Protein AF-A0A7J6U1Z2-F1 (afdb_monomer_lite)

Sequence (276 aa):
MIVAFTLIILAIFCKLRASNDSFARTEALSHSHETEASLKTFVVFTSLLVMCFWIASSIAGSSSSMSGAVMGFAGAGSLVLFIWAFMSFGKARLLEVAHKSPLVASLLGMASSDWARAFFICMVNVGLLIAVLLDFLRQCVRSLWWTNRPLKERGMVSHGMRAFLERIRGWHWGSVLKKICLLCLLYYCLWVGVAKVTYVFLSWLNERLETMSLAAVVGIIYIIGIIMFLLPPVPGELEDLLDHTALRLSAVCKNACKITNTKLFFDGPSIQKRLT

Foldseek 3Di:
DLVVVVVVVVVVVVVVVVVLVVVCVVPVPDPVVNLVVLVVVLVVLVVVLVVLLVVLVVCCVPDVVVSVSSVVNSLVSVVVSVVVCVVPCPVVNLVVVCVVDVVSVVVVVVCPDLLVVLVCCVSCVVVLVVVQVVQLVVVVVVVVPDPDDDPVPPDSGDPVVVVVVVVVVPDPVVSNVVSNVVVVVVCCCVVVVVVVVVVVVVVVVVVVVVPDDPVVVVVVVVVVVVVVVPPPVDPDPVVVVVVVVVVVVVVVVVVVVVVVVVVVPPPDDPDDDDDD

pLDDT: mean 80.37, std 12.82, range [43.19, 97.31]

Structure (mmCIF, N/CA/C/O backbone):
data_AF-A0A7J6U1Z2-F1
#
_entry.id   AF-A0A7J6U1Z2-F1
#
loop_
_atom_site.group_PDB
_atom_site.id
_atom_site.type_symbol
_atom_site.label_atom_id
_atom_site.label_alt_id
_atom_site.label_comp_id
_atom_site.label_asym_id
_atom_site.label_entity_id
_atom_site.label_seq_id
_atom_site.pdbx_PDB_ins_code
_atom_site.Cartn_x
_atom_site.Cartn_y
_atom_site.Cartn_z
_atom_site.occupancy
_atom_site.B_iso_or_equiv
_atom_site.auth_seq_id
_atom_site.auth_comp_id
_atom_site.auth_asym_id
_atom_site.auth_atom_id
_atom_site.pdbx_PDB_model_num
ATOM 1 N N . MET A 1 1 ? 1.520 22.222 7.769 1.00 54.34 1 MET A N 1
ATOM 2 C CA . MET A 1 1 ? 2.385 21.160 8.336 1.00 54.34 1 MET A CA 1
ATOM 3 C C . MET A 1 1 ? 2.542 19.960 7.411 1.00 54.34 1 MET A C 1
ATOM 5 O O . MET A 1 1 ? 3.677 19.543 7.224 1.00 54.34 1 MET A O 1
ATOM 9 N N . ILE A 1 2 ? 1.465 19.446 6.790 1.00 49.25 2 ILE A N 1
ATOM 10 C CA . ILE A 1 2 ? 1.553 18.235 5.952 1.00 49.25 2 ILE A CA 1
ATOM 11 C C . ILE A 1 2 ? 2.556 18.366 4.801 1.00 49.25 2 ILE A C 1
ATOM 13 O O . ILE A 1 2 ? 3.475 17.565 4.669 1.00 49.25 2 ILE A O 1
ATOM 17 N N . VAL A 1 3 ? 2.466 19.464 4.057 1.00 53.69 3 VAL A N 1
ATOM 18 C CA . VAL A 1 3 ? 3.362 19.734 2.927 1.00 53.69 3 VAL A CA 1
ATOM 19 C C . VAL A 1 3 ? 4.836 19.816 3.359 1.00 53.69 3 VAL A C 1
ATOM 21 O O . VAL A 1 3 ? 5.686 19.169 2.758 1.00 53.69 3 VAL A O 1
ATOM 24 N N . ALA A 1 4 ? 5.150 20.533 4.442 1.00 62.62 4 ALA A N 1
ATOM 25 C CA . ALA A 1 4 ? 6.532 20.727 4.897 1.00 62.62 4 ALA A CA 1
ATOM 26 C C . ALA A 1 4 ? 7.220 19.410 5.296 1.00 62.62 4 ALA A C 1
ATOM 28 O O . ALA A 1 4 ? 8.357 19.162 4.905 1.00 62.62 4 ALA A O 1
ATOM 29 N N . PHE A 1 5 ? 6.521 18.530 6.014 1.00 59.44 5 PHE A N 1
ATOM 30 C CA . PHE A 1 5 ? 7.083 17.242 6.416 1.00 59.44 5 PHE A CA 1
ATOM 31 C C . PHE A 1 5 ? 7.197 16.268 5.235 1.00 59.44 5 PHE A C 1
ATOM 33 O O . PHE A 1 5 ? 8.219 15.599 5.098 1.00 59.44 5 PHE A O 1
ATOM 40 N N . THR A 1 6 ? 6.221 16.250 4.314 1.00 55.72 6 THR A N 1
ATOM 41 C CA . THR A 1 6 ? 6.358 15.471 3.070 1.00 55.72 6 THR A CA 1
ATOM 42 C C . THR A 1 6 ? 7.544 15.939 2.232 1.00 55.72 6 THR A C 1
ATOM 44 O O . THR A 1 6 ? 8.247 15.105 1.671 1.00 55.72 6 THR A O 1
ATOM 47 N N . LEU A 1 7 ? 7.821 17.249 2.204 1.00 65.75 7 LEU A N 1
ATOM 48 C CA . LEU A 1 7 ? 8.991 17.812 1.533 1.00 65.75 7 LEU A CA 1
ATOM 49 C C . LEU A 1 7 ? 10.298 17.429 2.236 1.00 65.75 7 LEU A C 1
ATOM 51 O O . LEU A 1 7 ? 11.278 17.170 1.549 1.00 65.75 7 LEU A O 1
ATOM 55 N N . ILE A 1 8 ? 10.319 17.329 3.570 1.00 73.25 8 ILE A N 1
ATOM 56 C CA . ILE A 1 8 ? 11.485 16.840 4.325 1.00 73.25 8 ILE A CA 1
ATOM 57 C C . ILE A 1 8 ? 11.742 15.360 4.030 1.00 73.25 8 ILE A C 1
ATOM 59 O O . ILE A 1 8 ? 12.879 15.000 3.738 1.00 73.25 8 ILE A O 1
ATOM 63 N N . ILE A 1 9 ? 10.707 14.512 4.035 1.00 66.94 9 ILE A N 1
ATOM 64 C CA . ILE A 1 9 ? 10.846 13.096 3.658 1.00 66.94 9 ILE A CA 1
ATOM 65 C C . ILE A 1 9 ? 11.351 12.989 2.220 1.00 66.94 9 ILE A C 1
ATOM 67 O O . ILE A 1 9 ? 12.312 12.269 1.974 1.00 66.94 9 ILE A O 1
ATOM 71 N N . LEU A 1 10 ? 10.765 13.741 1.285 1.00 67.12 10 LEU A N 1
ATOM 72 C CA . LEU A 1 10 ? 11.230 13.805 -0.101 1.00 67.12 10 LEU A CA 1
ATOM 73 C C . LEU A 1 10 ? 12.674 14.304 -0.204 1.00 67.12 10 LEU A C 1
ATOM 75 O O . LEU A 1 10 ? 13.433 13.759 -0.993 1.00 67.12 10 LEU A O 1
ATOM 79 N N . ALA A 1 11 ? 13.087 15.291 0.589 1.00 75.75 11 ALA A N 1
ATOM 80 C CA . ALA A 1 11 ? 14.451 15.812 0.584 1.00 75.75 11 ALA A CA 1
ATOM 81 C C . ALA A 1 11 ? 15.458 14.793 1.133 1.00 75.75 11 ALA A C 1
ATOM 83 O O . ALA A 1 11 ? 16.496 14.569 0.512 1.00 75.75 11 ALA A O 1
ATOM 84 N N . ILE A 1 12 ? 15.140 14.136 2.254 1.00 77.25 12 ILE A N 1
ATOM 85 C CA . ILE A 1 12 ? 15.938 13.036 2.818 1.00 77.25 12 ILE A CA 1
ATOM 86 C C . ILE A 1 12 ? 16.033 11.909 1.794 1.00 77.25 12 ILE A C 1
ATOM 88 O O . ILE A 1 12 ? 17.119 11.407 1.525 1.00 77.25 12 ILE A O 1
ATOM 92 N N . PHE A 1 13 ? 14.914 11.567 1.167 1.00 73.62 13 PHE A N 1
ATOM 93 C CA . PHE A 1 13 ? 14.839 10.543 0.143 1.00 73.62 13 PHE A CA 1
ATOM 94 C C . PHE A 1 13 ? 15.684 10.887 -1.092 1.00 73.62 13 PHE A C 1
ATOM 96 O O . PHE A 1 13 ? 16.490 10.073 -1.537 1.00 73.62 13 PHE A O 1
ATOM 103 N N . CYS A 1 14 ? 15.574 12.110 -1.613 1.00 75.94 14 CYS A N 1
ATOM 104 C CA . CYS A 1 14 ? 16.389 12.606 -2.721 1.00 75.94 14 CYS A CA 1
ATOM 105 C C . CYS A 1 14 ? 17.879 12.622 -2.367 1.00 75.94 14 CYS A C 1
ATOM 107 O O . CYS A 1 14 ? 18.705 12.266 -3.205 1.00 75.94 14 CYS A O 1
ATOM 109 N N . LYS A 1 15 ? 18.232 12.981 -1.128 1.00 80.81 15 LYS A N 1
ATOM 110 C CA . LYS A 1 15 ? 19.617 12.983 -0.646 1.00 80.81 15 LYS A CA 1
ATOM 111 C C . LYS A 1 15 ? 20.173 11.565 -0.505 1.00 80.81 15 LYS A C 1
ATOM 113 O O . LYS A 1 15 ? 21.285 11.309 -0.955 1.00 80.81 15 LYS A O 1
ATOM 118 N N . LEU A 1 16 ? 19.396 10.638 0.056 1.00 72.06 16 LEU A N 1
ATOM 119 C CA . LEU A 1 16 ? 19.759 9.222 0.156 1.00 72.06 16 LEU A CA 1
ATOM 120 C C . LEU A 1 16 ? 19.910 8.594 -1.226 1.00 72.06 16 LEU A C 1
ATOM 122 O O . LEU A 1 16 ? 20.868 7.867 -1.461 1.00 72.06 16 LEU A O 1
ATOM 126 N N . ARG A 1 17 ? 19.027 8.937 -2.166 1.00 72.75 17 ARG A N 1
ATOM 127 C CA . ARG A 1 17 ? 19.149 8.510 -3.558 1.00 72.75 17 ARG A CA 1
ATOM 128 C C . ARG A 1 17 ? 20.407 9.064 -4.216 1.00 72.75 17 ARG A C 1
ATOM 130 O O . ARG A 1 17 ? 21.131 8.296 -4.829 1.00 72.75 17 ARG A O 1
ATOM 137 N N . ALA A 1 18 ? 20.684 10.359 -4.074 1.00 79.38 18 ALA A N 1
ATOM 138 C CA . ALA A 1 18 ? 21.895 10.962 -4.627 1.00 79.38 18 ALA A CA 1
ATOM 139 C C . ALA A 1 18 ? 23.163 10.306 -4.053 1.00 79.38 18 ALA A C 1
ATOM 141 O O . ALA A 1 18 ? 24.114 10.046 -4.788 1.00 79.38 18 ALA A O 1
ATOM 142 N N . SER A 1 19 ? 23.143 9.972 -2.759 1.00 77.56 19 SER A N 1
ATOM 143 C CA . SER A 1 19 ? 24.213 9.214 -2.110 1.00 77.56 19 SER A CA 1
ATOM 144 C C . SER A 1 19 ? 24.328 7.794 -2.673 1.00 77.56 19 SER A C 1
ATOM 146 O O . SER A 1 19 ? 25.433 7.343 -2.964 1.00 77.56 19 SER A O 1
ATOM 148 N N . ASN A 1 20 ? 23.209 7.098 -2.885 1.00 71.38 20 ASN A N 1
ATOM 149 C CA . ASN A 1 20 ? 23.211 5.734 -3.412 1.00 71.38 20 ASN A CA 1
ATOM 150 C C . ASN A 1 20 ? 23.662 5.682 -4.882 1.00 71.38 20 ASN A C 1
ATOM 152 O O . ASN A 1 20 ? 24.448 4.816 -5.247 1.00 71.38 20 ASN A O 1
ATOM 156 N N . ASP A 1 21 ? 23.252 6.653 -5.705 1.00 72.12 21 ASP A N 1
ATOM 157 C CA . ASP A 1 21 ? 23.695 6.788 -7.100 1.00 72.12 21 ASP A CA 1
ATOM 158 C C . ASP A 1 21 ? 25.209 7.071 -7.184 1.00 72.12 21 ASP A C 1
ATOM 160 O O . ASP A 1 21 ? 25.874 6.627 -8.122 1.00 72.12 21 ASP A O 1
ATOM 164 N N . SER A 1 22 ? 25.777 7.794 -6.208 1.00 74.94 22 SER A N 1
ATOM 165 C CA . SER A 1 22 ? 27.227 8.028 -6.137 1.00 74.94 22 SER A CA 1
ATOM 166 C C . SER A 1 22 ? 28.012 6.769 -5.750 1.00 74.94 22 SER A C 1
ATOM 168 O O . SER A 1 22 ? 29.085 6.522 -6.299 1.00 74.94 22 SER A O 1
ATOM 170 N N . PHE A 1 23 ? 27.440 5.927 -4.884 1.00 67.94 23 PHE A N 1
ATOM 171 C CA . PHE A 1 23 ? 28.021 4.639 -4.512 1.00 67.94 23 PHE A CA 1
ATOM 172 C C . PHE A 1 23 ? 27.939 3.632 -5.672 1.00 67.94 23 PHE A C 1
ATOM 174 O O . PHE A 1 23 ? 28.940 3.009 -6.020 1.00 67.94 23 PHE A O 1
ATOM 181 N N . ALA A 1 24 ? 26.796 3.576 -6.366 1.00 60.97 24 ALA A N 1
ATOM 182 C CA . ALA A 1 24 ? 26.569 2.697 -7.516 1.00 60.97 24 ALA A CA 1
ATOM 183 C C . ALA A 1 24 ? 27.560 2.928 -8.675 1.00 60.97 24 ALA A C 1
ATOM 185 O O . ALA A 1 24 ? 27.959 1.978 -9.343 1.00 60.97 24 ALA A O 1
ATOM 186 N N . ARG A 1 25 ? 28.031 4.167 -8.898 1.00 63.59 25 ARG A N 1
ATOM 187 C CA . ARG A 1 25 ? 29.069 4.440 -9.917 1.00 63.59 25 ARG A CA 1
ATOM 188 C C . ARG A 1 25 ? 30.438 3.855 -9.579 1.00 63.59 25 ARG A C 1
ATOM 190 O O . ARG A 1 25 ? 31.235 3.658 -10.491 1.00 63.59 25 ARG A O 1
ATOM 197 N N . THR A 1 26 ? 30.717 3.606 -8.303 1.00 66.00 26 THR A N 1
ATOM 198 C CA . THR A 1 26 ? 32.020 3.094 -7.853 1.00 66.00 26 THR A CA 1
ATOM 199 C C . THR A 1 26 ? 32.083 1.562 -7.941 1.00 66.00 26 THR A C 1
ATOM 201 O O . THR A 1 26 ? 33.159 1.003 -8.121 1.00 66.00 26 THR A O 1
ATOM 204 N N . GLU A 1 27 ? 30.934 0.876 -7.922 1.00 58.09 27 GLU A N 1
ATOM 205 C CA . GLU A 1 27 ? 30.820 -0.592 -7.940 1.00 58.09 27 GLU A CA 1
ATOM 206 C C . GLU A 1 27 ? 30.216 -1.150 -9.245 1.00 58.09 27 GLU A C 1
ATOM 208 O O . GLU A 1 27 ? 29.404 -2.075 -9.237 1.00 58.09 27 GLU A O 1
ATOM 213 N N . ALA A 1 28 ? 30.640 -0.646 -10.407 1.00 58.22 28 ALA A N 1
ATOM 214 C CA . ALA A 1 28 ? 30.156 -1.110 -11.717 1.00 58.22 28 ALA A CA 1
ATOM 215 C C . ALA A 1 28 ? 30.474 -2.592 -12.058 1.00 58.22 28 ALA A C 1
ATOM 217 O O . ALA A 1 28 ? 30.246 -3.022 -13.187 1.00 58.22 28 ALA A O 1
ATOM 218 N N . LEU A 1 29 ? 30.996 -3.387 -11.115 1.00 60.34 29 LEU A N 1
ATOM 219 C CA . LEU A 1 29 ? 31.481 -4.750 -11.343 1.00 60.34 29 LEU A CA 1
ATOM 220 C C . LEU A 1 29 ? 30.629 -5.863 -10.708 1.00 60.34 29 LEU A C 1
ATOM 222 O O . LEU A 1 29 ? 30.955 -7.033 -10.888 1.00 60.34 29 LEU A O 1
ATOM 226 N N . SER A 1 30 ? 29.512 -5.560 -10.033 1.00 64.62 30 SER A N 1
ATOM 227 C CA . SER A 1 30 ? 28.605 -6.619 -9.560 1.00 64.62 30 SER A CA 1
ATOM 228 C C . SER A 1 30 ? 27.131 -6.205 -9.518 1.00 64.62 30 SER A C 1
ATOM 230 O O . SER A 1 30 ? 26.633 -5.630 -8.551 1.00 64.62 30 SER A O 1
ATOM 232 N N . HIS A 1 31 ? 26.390 -6.563 -10.572 1.00 68.44 31 HIS A N 1
ATOM 233 C CA . HIS A 1 31 ? 24.950 -6.305 -10.705 1.00 68.44 31 HIS A CA 1
ATOM 234 C C . HIS A 1 31 ? 24.080 -6.888 -9.573 1.00 68.44 31 HIS A C 1
ATOM 236 O O . HIS A 1 31 ? 22.957 -6.421 -9.373 1.00 68.44 31 HIS A O 1
ATOM 242 N N . SER A 1 32 ? 24.564 -7.881 -8.818 1.00 71.75 32 SER A N 1
ATOM 243 C CA . SER A 1 32 ? 23.822 -8.437 -7.681 1.00 71.75 32 SER A CA 1
ATOM 244 C C . SER A 1 32 ? 23.767 -7.476 -6.489 1.00 71.75 32 SER A C 1
ATOM 246 O O . SER A 1 32 ? 22.714 -7.371 -5.856 1.00 71.75 32 SER A O 1
ATOM 248 N N . HIS A 1 33 ? 24.838 -6.719 -6.225 1.00 73.94 33 HIS A N 1
ATOM 249 C CA . HIS A 1 33 ? 24.924 -5.843 -5.050 1.00 73.94 33 HIS A CA 1
ATOM 250 C C . HIS A 1 33 ? 23.983 -4.628 -5.128 1.00 73.94 33 HIS A C 1
ATOM 252 O O . HIS A 1 33 ? 23.371 -4.271 -4.120 1.00 73.94 33 HIS A O 1
ATOM 258 N N . GLU A 1 34 ? 23.753 -4.051 -6.317 1.00 76.00 34 GLU A N 1
ATOM 259 C CA . GLU A 1 34 ? 22.804 -2.931 -6.487 1.00 76.00 34 GLU A CA 1
ATOM 260 C C . GLU A 1 34 ? 21.369 -3.302 -6.083 1.00 76.00 34 GLU A C 1
ATOM 262 O O . GLU A 1 34 ? 20.644 -2.515 -5.460 1.00 76.00 34 GLU A O 1
ATOM 267 N N . THR A 1 35 ? 20.936 -4.506 -6.472 1.00 76.81 35 THR A N 1
ATOM 268 C CA . THR A 1 35 ? 19.572 -4.973 -6.195 1.00 76.81 35 THR A CA 1
ATOM 269 C C . THR A 1 35 ? 19.376 -5.264 -4.714 1.00 76.81 35 THR A C 1
ATOM 271 O O . THR A 1 35 ? 18.329 -4.926 -4.161 1.00 76.81 35 THR A O 1
ATOM 274 N N . GLU A 1 36 ? 20.401 -5.807 -4.056 1.00 78.75 36 GLU A N 1
ATOM 275 C CA . GLU A 1 36 ? 20.391 -6.069 -2.622 1.00 78.75 36 GLU A CA 1
ATOM 276 C C . GLU A 1 36 ? 20.355 -4.766 -1.815 1.00 78.75 36 GLU A C 1
ATOM 278 O O . GLU A 1 36 ? 19.552 -4.643 -0.891 1.00 78.75 36 GLU A O 1
ATOM 283 N N . ALA A 1 37 ? 21.157 -3.764 -2.193 1.00 80.31 37 ALA A N 1
ATOM 284 C CA . ALA A 1 37 ? 21.146 -2.453 -1.549 1.00 80.31 37 ALA A CA 1
ATOM 285 C C . ALA A 1 37 ? 19.770 -1.778 -1.670 1.00 80.31 37 ALA A C 1
ATOM 287 O O . ALA A 1 37 ? 19.194 -1.356 -0.668 1.00 80.31 37 ALA A O 1
ATOM 288 N N . SER A 1 38 ? 19.191 -1.766 -2.875 1.00 81.06 38 SER A N 1
ATOM 289 C CA . SER A 1 38 ? 17.865 -1.180 -3.120 1.00 81.06 38 SER A CA 1
ATOM 290 C C . SER A 1 38 ? 16.757 -1.901 -2.341 1.00 81.06 38 SER A C 1
ATOM 292 O O . SER A 1 38 ? 15.855 -1.258 -1.799 1.00 81.06 38 SER A O 1
ATOM 294 N N . LEU A 1 39 ? 16.843 -3.232 -2.229 1.00 80.38 39 LEU A N 1
ATOM 295 C CA . LEU A 1 39 ? 15.920 -4.040 -1.433 1.00 80.38 39 LEU A CA 1
ATOM 296 C C . LEU A 1 39 ? 16.055 -3.749 0.066 1.00 80.38 39 LEU A C 1
ATOM 298 O O . LEU A 1 39 ? 15.041 -3.549 0.732 1.00 80.38 39 LEU A O 1
ATOM 302 N N . LYS A 1 40 ? 17.281 -3.664 0.597 1.00 83.31 40 LYS A N 1
ATOM 303 C CA . LYS A 1 40 ? 17.530 -3.297 2.001 1.00 83.31 40 LYS A CA 1
ATOM 304 C C . LYS A 1 40 ? 16.949 -1.925 2.318 1.00 83.31 40 LYS A C 1
ATOM 306 O O . LYS A 1 40 ? 16.232 -1.781 3.305 1.00 83.31 40 LYS A O 1
ATOM 311 N N . THR A 1 41 ? 17.184 -0.939 1.453 1.00 82.88 41 THR A N 1
ATOM 312 C CA . THR A 1 41 ? 16.600 0.398 1.596 1.00 82.88 41 THR A CA 1
ATOM 313 C C . THR A 1 41 ? 15.071 0.341 1.607 1.00 82.88 41 THR A C 1
ATOM 315 O O . THR A 1 41 ? 14.450 0.924 2.492 1.00 82.88 41 THR A O 1
ATOM 318 N N . PHE A 1 42 ? 14.450 -0.410 0.692 1.00 85.12 42 PHE A N 1
ATOM 319 C CA . PHE A 1 42 ? 12.995 -0.586 0.661 1.00 85.12 42 PHE A CA 1
ATOM 320 C C . PHE A 1 42 ? 12.440 -1.213 1.952 1.00 85.12 42 PHE A C 1
ATOM 322 O O . PHE A 1 42 ? 11.439 -0.730 2.485 1.00 85.12 42 PHE A O 1
ATOM 329 N N . VAL A 1 43 ? 13.093 -2.253 2.479 1.00 85.00 43 VAL A N 1
ATOM 330 C CA . VAL A 1 43 ? 12.684 -2.924 3.724 1.00 85.00 43 VAL A CA 1
ATOM 331 C C . VAL A 1 43 ? 12.777 -1.973 4.918 1.00 85.00 43 VAL A C 1
ATOM 333 O O . VAL A 1 43 ? 11.818 -1.881 5.680 1.00 85.00 43 VAL A O 1
ATOM 336 N N . VAL A 1 44 ? 13.870 -1.213 5.041 1.00 85.31 44 VAL A N 1
ATOM 337 C CA . VAL A 1 44 ? 14.065 -0.227 6.122 1.00 85.31 44 VAL A CA 1
ATOM 338 C C . VAL A 1 44 ? 13.011 0.882 6.073 1.00 85.31 44 VAL A C 1
ATOM 340 O O . VAL A 1 44 ? 12.466 1.283 7.098 1.00 85.31 44 VAL A O 1
ATOM 343 N N . PHE A 1 45 ? 12.675 1.379 4.884 1.00 86.25 45 PHE A N 1
ATOM 344 C CA . PHE A 1 45 ? 11.617 2.379 4.751 1.00 86.25 45 PHE A CA 1
ATOM 345 C C . PHE A 1 45 ? 10.228 1.810 5.048 1.00 86.25 45 PHE A C 1
ATOM 347 O O . PHE A 1 45 ? 9.400 2.486 5.658 1.00 86.25 45 PHE A O 1
ATOM 354 N N . THR A 1 46 ? 9.970 0.567 4.644 1.00 84.44 46 THR A N 1
ATOM 355 C CA . THR A 1 46 ? 8.700 -0.109 4.923 1.00 84.44 46 THR A CA 1
ATOM 356 C C . THR A 1 46 ? 8.526 -0.349 6.421 1.00 84.44 46 THR A C 1
ATOM 358 O O . THR A 1 46 ? 7.452 -0.071 6.948 1.00 84.44 46 THR A O 1
ATOM 361 N N . SER A 1 47 ? 9.569 -0.786 7.136 1.00 83.50 47 SER A N 1
ATOM 362 C CA . SER A 1 47 ? 9.503 -0.958 8.593 1.00 83.50 47 SER A CA 1
ATOM 363 C C . SER A 1 47 ? 9.276 0.370 9.317 1.00 83.50 47 SER A C 1
ATOM 365 O O . SER A 1 47 ? 8.459 0.432 10.233 1.00 83.50 47 SER A O 1
ATOM 367 N N . LEU A 1 48 ? 9.913 1.454 8.862 1.00 85.19 48 LEU A N 1
ATOM 368 C CA . LEU A 1 48 ? 9.689 2.794 9.405 1.00 85.19 48 LEU A CA 1
ATOM 369 C C . LEU A 1 48 ? 8.238 3.257 9.208 1.00 85.19 48 LEU A C 1
ATOM 371 O O . LEU A 1 48 ? 7.645 3.821 10.123 1.00 85.19 48 LEU A O 1
ATOM 375 N N . LEU A 1 49 ? 7.629 2.976 8.054 1.00 86.94 49 LEU A N 1
ATOM 376 C CA . LEU A 1 49 ? 6.215 3.281 7.823 1.00 86.94 49 LEU A CA 1
ATOM 377 C C . LEU A 1 49 ? 5.276 2.460 8.705 1.00 86.94 49 LEU A C 1
ATOM 379 O O . LEU A 1 49 ? 4.298 3.008 9.210 1.00 86.94 49 LEU A O 1
ATOM 383 N N . VAL A 1 50 ? 5.566 1.171 8.900 1.00 84.88 50 VAL A N 1
ATOM 384 C CA . VAL A 1 50 ? 4.802 0.314 9.818 1.00 84.88 50 VAL A CA 1
ATOM 385 C C . VAL A 1 50 ? 4.882 0.872 11.239 1.00 84.88 50 VAL A C 1
ATOM 387 O O . VAL A 1 50 ? 3.858 0.982 11.907 1.00 84.88 50 VAL A O 1
ATOM 390 N N . MET A 1 51 ? 6.060 1.332 11.665 1.00 82.69 51 MET A N 1
ATOM 391 C CA . MET A 1 51 ? 6.236 2.008 12.950 1.00 82.69 51 MET A CA 1
ATOM 392 C C . MET A 1 51 ? 5.463 3.338 13.026 1.00 82.69 51 MET A C 1
ATOM 394 O O . MET A 1 51 ? 4.829 3.624 14.037 1.00 82.69 51 MET A O 1
ATOM 398 N N . CYS A 1 52 ? 5.432 4.147 11.961 1.00 86.50 52 CYS A N 1
ATOM 399 C CA . CYS A 1 52 ? 4.594 5.353 11.926 1.00 86.50 52 CYS A CA 1
ATOM 400 C C . CYS A 1 52 ? 3.098 5.026 12.030 1.00 86.50 52 CYS A C 1
ATOM 402 O O . CYS A 1 52 ? 2.356 5.752 12.690 1.00 86.50 52 CYS A O 1
ATOM 404 N N . P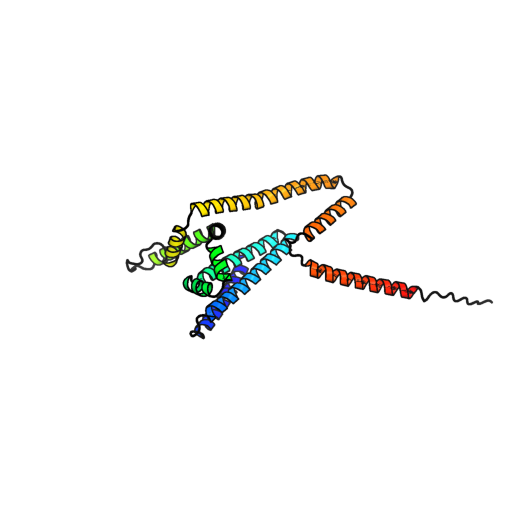HE A 1 53 ? 2.654 3.942 11.390 1.00 86.88 53 PHE A N 1
ATOM 405 C CA . PHE A 1 53 ? 1.270 3.483 11.458 1.00 86.88 53 PHE A CA 1
ATOM 406 C C . PHE A 1 53 ? 0.909 2.984 12.862 1.00 86.88 53 PHE A C 1
ATOM 408 O O . PHE A 1 53 ? -0.163 3.311 13.368 1.00 86.88 53 PHE A O 1
ATOM 415 N N . TRP A 1 54 ? 1.837 2.281 13.521 1.00 87.19 54 TRP A N 1
ATOM 416 C CA . TRP A 1 54 ? 1.732 1.897 14.930 1.00 87.19 54 TRP A CA 1
ATOM 417 C C . TRP A 1 54 ? 1.489 3.115 15.824 1.00 87.19 54 TRP A C 1
ATOM 419 O O . TRP A 1 54 ? 0.474 3.198 16.512 1.00 87.19 54 TRP A O 1
ATOM 429 N N . ILE A 1 55 ? 2.366 4.117 15.726 1.00 87.44 55 ILE A N 1
ATOM 430 C CA . ILE A 1 55 ? 2.266 5.359 16.504 1.00 87.44 55 ILE A CA 1
ATOM 431 C C . ILE A 1 55 ? 0.937 6.080 16.224 1.00 87.44 55 ILE A C 1
ATOM 433 O O . ILE A 1 55 ? 0.293 6.572 17.150 1.00 87.44 55 ILE A O 1
ATOM 437 N N . ALA A 1 56 ? 0.489 6.123 14.963 1.00 87.50 56 ALA A N 1
ATOM 438 C CA . ALA A 1 56 ? -0.793 6.725 14.596 1.00 87.50 56 ALA A CA 1
ATOM 439 C C . ALA A 1 56 ? -1.981 6.027 15.277 1.00 87.50 56 ALA A C 1
ATOM 441 O O . ALA A 1 56 ? -2.903 6.705 15.743 1.00 87.50 56 ALA A O 1
ATOM 442 N N . SER A 1 57 ? -1.942 4.693 15.348 1.00 83.88 57 SER A N 1
ATOM 443 C CA . SER A 1 57 ? -2.956 3.875 16.014 1.00 83.88 57 SER A CA 1
ATOM 444 C C . SER A 1 57 ? -2.989 4.145 17.518 1.00 83.88 57 SER A C 1
ATOM 446 O O . SER A 1 57 ? -4.064 4.366 18.071 1.00 83.88 57 SER A O 1
ATOM 448 N N . SER A 1 58 ? -1.832 4.229 18.179 1.00 85.94 58 SER A N 1
ATOM 449 C CA . SER A 1 58 ? -1.763 4.515 19.619 1.00 85.94 58 SER A CA 1
ATOM 450 C C . SER A 1 58 ? -2.275 5.920 19.967 1.00 85.94 58 SER A C 1
ATOM 452 O O . SER A 1 58 ? -2.929 6.109 20.991 1.00 85.94 58 SER A O 1
ATOM 454 N N . ILE A 1 59 ? -2.055 6.913 19.095 1.00 88.25 59 ILE A N 1
ATOM 455 C CA . ILE A 1 59 ? -2.566 8.286 19.284 1.00 88.25 59 ILE A CA 1
ATOM 456 C C . ILE A 1 59 ? -4.085 8.368 19.061 1.00 88.25 59 ILE A C 1
ATOM 458 O O . ILE A 1 59 ? -4.745 9.224 19.653 1.00 88.25 59 ILE A O 1
ATOM 462 N N . ALA A 1 60 ? -4.665 7.477 18.248 1.00 86.31 60 ALA A N 1
ATOM 463 C CA . ALA A 1 60 ? -6.101 7.484 17.951 1.00 86.31 60 ALA A CA 1
ATOM 464 C C . ALA A 1 60 ? -6.968 7.362 19.213 1.00 86.31 60 ALA A C 1
ATOM 466 O O . ALA A 1 60 ? -8.067 7.912 19.246 1.00 86.31 60 ALA A O 1
ATOM 467 N N . GLY A 1 61 ? -6.453 6.694 20.253 1.00 77.06 61 GLY A N 1
ATOM 468 C CA . GLY A 1 61 ? -7.128 6.553 21.542 1.00 77.06 61 GLY A CA 1
ATOM 469 C C . GLY A 1 61 ? -7.203 7.841 22.371 1.00 77.06 61 GLY A C 1
ATOM 470 O O . GLY A 1 61 ? -8.103 7.958 23.196 1.00 77.06 61 GLY A O 1
ATOM 471 N N . SER A 1 62 ? -6.305 8.815 22.159 1.00 84.31 62 SER A N 1
ATOM 472 C CA . SER A 1 62 ? -6.282 10.075 22.926 1.00 84.31 62 SER A CA 1
ATOM 473 C C . SER A 1 62 ? -6.804 11.281 22.142 1.00 84.31 62 SER A C 1
ATOM 475 O O . SER A 1 62 ? -7.453 12.155 22.713 1.00 84.31 62 SER A O 1
ATOM 477 N N . SER A 1 63 ? -6.539 11.347 20.833 1.00 86.94 63 SER A N 1
ATOM 478 C CA . SER A 1 63 ? -6.986 12.440 19.967 1.00 86.94 63 SER A CA 1
ATOM 479 C C . SER A 1 63 ? -7.159 11.969 18.526 1.00 86.94 63 SER A C 1
ATOM 481 O O . SER A 1 63 ? -6.195 11.706 17.799 1.00 86.94 63 SER A O 1
ATOM 483 N N . SER A 1 64 ? -8.413 11.937 18.076 1.00 84.94 64 SER A N 1
ATOM 484 C CA . SER A 1 64 ? -8.779 11.541 16.711 1.00 84.94 64 SER A CA 1
ATOM 485 C C . SER A 1 64 ? -8.219 12.491 15.643 1.00 84.94 64 SER A C 1
ATOM 487 O O . SER A 1 64 ? -7.830 12.047 14.563 1.00 84.94 64 SER A O 1
ATOM 489 N N . SER A 1 65 ? -8.107 13.788 15.954 1.00 86.19 65 SER A N 1
ATOM 490 C CA . SER A 1 65 ? -7.581 14.806 15.033 1.00 86.19 65 SER A CA 1
ATOM 491 C C . SER A 1 65 ? -6.090 14.604 14.731 1.00 86.19 65 SER A C 1
ATOM 493 O O . SER A 1 65 ? -5.668 14.644 13.573 1.00 86.19 65 SER A O 1
ATOM 495 N N . MET A 1 66 ? -5.283 14.318 15.759 1.00 86.88 66 MET A N 1
ATOM 496 C CA . MET A 1 66 ? -3.843 14.099 15.588 1.00 86.88 66 MET A CA 1
ATOM 497 C C . MET A 1 66 ? -3.546 12.775 14.882 1.00 86.88 66 MET A C 1
ATOM 499 O O . MET A 1 66 ? -2.697 12.739 13.991 1.00 86.88 66 MET A O 1
ATOM 503 N N . SER A 1 67 ? -4.272 11.708 15.228 1.00 87.69 67 SER A N 1
ATOM 504 C CA . SER A 1 67 ? -4.122 10.405 14.571 1.00 87.69 67 SER A CA 1
ATOM 505 C C . SER A 1 67 ? -4.395 10.488 13.067 1.00 87.69 67 SER A C 1
ATOM 507 O O . SER A 1 67 ? -3.601 9.985 12.269 1.00 87.69 67 SER A O 1
ATOM 509 N N . GLY A 1 68 ? -5.434 11.228 12.660 1.00 85.94 68 GLY A N 1
ATOM 510 C CA . GLY A 1 68 ? -5.752 11.440 11.247 1.00 85.94 68 GLY A CA 1
ATOM 511 C C . GLY A 1 68 ? -4.606 12.083 10.458 1.00 85.94 68 GLY A C 1
ATOM 512 O O . GLY A 1 68 ? -4.307 11.655 9.342 1.00 85.94 68 GLY A O 1
ATOM 513 N N . ALA A 1 69 ? -3.908 13.059 11.047 1.00 87.25 69 ALA A N 1
ATOM 514 C CA . ALA A 1 69 ? -2.749 13.679 10.411 1.00 87.25 69 ALA A CA 1
ATOM 515 C C . ALA A 1 69 ? -1.595 12.679 10.229 1.00 87.25 69 ALA A C 1
ATOM 517 O O . ALA A 1 69 ? -1.081 12.547 9.117 1.00 87.25 69 ALA A O 1
ATOM 518 N N . VAL A 1 70 ? -1.214 11.943 11.284 1.00 86.44 70 VAL A N 1
ATOM 519 C CA . VAL A 1 70 ? -0.125 10.941 11.239 1.00 86.44 70 VAL A CA 1
ATOM 520 C C . VAL A 1 70 ? -0.442 9.821 10.247 1.00 86.44 70 VAL A C 1
ATOM 522 O O . VAL A 1 70 ? 0.415 9.437 9.450 1.00 86.44 70 VAL A O 1
ATOM 525 N N . MET A 1 71 ? -1.686 9.348 10.221 1.00 87.31 71 MET A N 1
ATOM 526 C CA . MET A 1 71 ? -2.131 8.320 9.285 1.00 87.31 71 MET A CA 1
ATOM 527 C C . MET A 1 71 ? -2.100 8.817 7.833 1.00 87.31 71 MET A C 1
ATOM 529 O O . MET A 1 71 ? -1.641 8.096 6.946 1.00 87.31 71 MET A O 1
ATOM 533 N N . GLY A 1 72 ? -2.487 10.075 7.587 1.00 85.12 72 GLY A N 1
ATOM 534 C CA . GLY A 1 72 ? -2.346 10.716 6.278 1.00 85.12 72 GLY A CA 1
ATOM 535 C C . GLY A 1 72 ? -0.888 10.807 5.811 1.00 85.12 72 GLY A C 1
ATOM 536 O O . GLY A 1 72 ? -0.591 10.533 4.647 1.00 85.12 72 GLY A O 1
ATOM 537 N N . PHE A 1 73 ? 0.038 11.118 6.723 1.00 82.81 73 PHE A N 1
ATOM 538 C CA . PHE A 1 73 ? 1.474 11.140 6.435 1.00 82.81 73 PHE A CA 1
ATOM 539 C C . PHE A 1 73 ? 2.038 9.767 6.089 1.00 82.81 73 PHE A C 1
ATOM 541 O O . PHE A 1 73 ? 2.726 9.628 5.076 1.00 82.81 73 PHE A O 1
ATOM 548 N N . ALA A 1 74 ? 1.745 8.761 6.913 1.00 86.75 74 ALA A N 1
ATOM 549 C CA . ALA A 1 74 ? 2.185 7.391 6.679 1.00 86.75 74 ALA A CA 1
ATOM 550 C C . ALA A 1 74 ? 1.632 6.861 5.346 1.00 86.75 74 ALA A C 1
ATOM 552 O O . ALA A 1 74 ? 2.372 6.271 4.560 1.00 86.75 74 ALA A O 1
ATOM 553 N N . GLY A 1 75 ? 0.363 7.155 5.041 1.00 85.06 75 GLY A N 1
ATOM 554 C CA . GLY A 1 75 ? -0.264 6.804 3.767 1.00 85.06 75 GLY A CA 1
ATOM 555 C C . GLY A 1 75 ? 0.427 7.454 2.565 1.00 85.06 75 GLY A C 1
ATOM 556 O O . GLY A 1 75 ? 0.793 6.763 1.613 1.00 85.06 75 GLY A O 1
ATOM 557 N N . ALA A 1 76 ? 0.673 8.766 2.614 1.00 83.00 76 ALA A N 1
ATOM 558 C CA . ALA A 1 76 ? 1.370 9.477 1.542 1.00 83.00 76 ALA A CA 1
ATOM 559 C C . ALA A 1 76 ? 2.812 8.973 1.347 1.00 83.00 76 ALA A C 1
ATOM 561 O O . ALA A 1 76 ? 3.236 8.734 0.215 1.00 83.00 76 ALA A O 1
ATOM 562 N N . GLY A 1 77 ? 3.554 8.762 2.440 1.00 83.69 77 GLY A N 1
ATOM 563 C CA . GLY A 1 77 ? 4.909 8.207 2.404 1.00 83.69 77 GLY A CA 1
ATOM 564 C C . GLY A 1 77 ? 4.947 6.797 1.812 1.00 83.69 77 GLY A C 1
ATOM 565 O O . GLY A 1 77 ? 5.802 6.507 0.975 1.00 83.69 77 GLY A O 1
ATOM 566 N N . SER A 1 78 ? 3.977 5.951 2.170 1.00 85.56 78 SER A N 1
ATOM 567 C CA . SER A 1 78 ? 3.812 4.610 1.601 1.00 85.56 78 SER A CA 1
ATOM 568 C C . SER A 1 78 ? 3.607 4.651 0.091 1.00 85.56 78 SER A C 1
ATOM 570 O O . SER A 1 78 ? 4.318 3.960 -0.635 1.00 85.56 78 SER A O 1
ATOM 572 N N . LEU A 1 79 ? 2.725 5.522 -0.409 1.00 81.31 79 LEU A N 1
ATOM 573 C CA . LEU A 1 79 ? 2.498 5.674 -1.850 1.00 81.31 79 LEU A CA 1
ATOM 574 C C . LEU A 1 79 ? 3.771 6.082 -2.602 1.00 81.31 79 LEU A C 1
ATOM 576 O O . LEU A 1 79 ? 4.085 5.490 -3.635 1.00 81.31 79 LEU A O 1
ATOM 580 N N . VAL A 1 80 ? 4.527 7.053 -2.081 1.00 81.81 80 VAL A N 1
ATOM 581 C CA . VAL A 1 80 ? 5.789 7.498 -2.697 1.00 81.81 80 VAL A CA 1
ATOM 582 C C . VAL A 1 80 ? 6.813 6.362 -2.734 1.00 81.81 80 VAL A C 1
ATOM 584 O O . VAL A 1 80 ? 7.435 6.134 -3.774 1.00 81.81 80 VAL A O 1
ATOM 587 N N . LEU A 1 81 ? 6.956 5.614 -1.637 1.00 83.75 81 LEU A N 1
ATOM 588 C CA . LEU A 1 81 ? 7.873 4.477 -1.552 1.00 83.75 81 LEU A CA 1
ATOM 589 C C . LEU A 1 81 ? 7.477 3.335 -2.487 1.00 83.75 81 LEU A C 1
ATOM 591 O O . LEU A 1 81 ? 8.348 2.770 -3.146 1.00 83.75 81 LEU A O 1
ATOM 595 N N . PHE A 1 82 ? 6.182 3.039 -2.617 1.00 82.12 82 PHE A N 1
ATOM 596 C CA . PHE A 1 82 ? 5.690 2.060 -3.584 1.00 82.12 82 PHE A CA 1
ATOM 597 C C . PHE A 1 82 ? 5.981 2.486 -5.022 1.00 82.12 82 PHE A C 1
ATOM 599 O O . PHE A 1 82 ? 6.530 1.693 -5.783 1.00 82.12 82 PHE A O 1
ATOM 606 N N . ILE A 1 83 ? 5.658 3.728 -5.401 1.00 79.12 83 ILE A N 1
ATOM 607 C CA . ILE A 1 83 ? 5.941 4.247 -6.750 1.00 79.12 83 ILE A CA 1
ATOM 608 C C . ILE A 1 83 ? 7.437 4.147 -7.045 1.00 79.12 83 ILE A C 1
ATOM 610 O O . ILE A 1 83 ? 7.828 3.658 -8.106 1.00 79.12 83 ILE A O 1
ATOM 614 N N . TRP A 1 84 ? 8.277 4.557 -6.095 1.00 82.19 84 TRP A N 1
ATOM 615 C CA . TRP A 1 84 ? 9.721 4.453 -6.241 1.00 82.19 84 TRP A CA 1
ATOM 616 C C . TRP A 1 84 ? 10.191 3.004 -6.401 1.00 82.19 84 TRP A C 1
ATOM 618 O O . TRP A 1 84 ? 10.938 2.719 -7.336 1.00 82.19 84 TRP A O 1
ATOM 628 N N . ALA A 1 85 ? 9.725 2.088 -5.550 1.00 83.19 85 ALA A N 1
ATOM 629 C C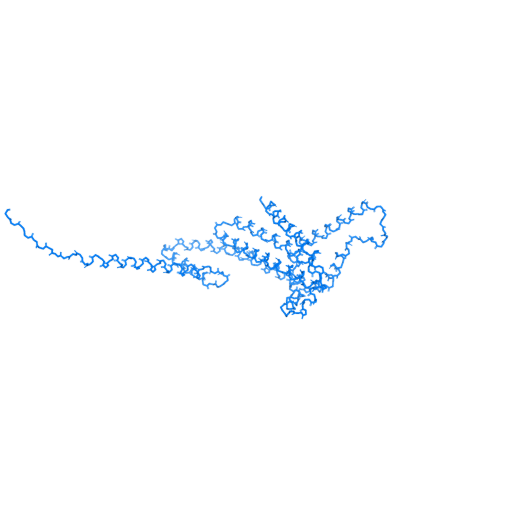A . ALA A 1 85 ? 10.068 0.672 -5.631 1.00 83.19 85 ALA A CA 1
ATOM 630 C C . ALA A 1 85 ? 9.681 0.095 -7.001 1.00 83.19 85 ALA A C 1
ATOM 632 O O . ALA A 1 85 ? 10.499 -0.536 -7.671 1.00 83.19 85 ALA A O 1
ATOM 633 N N . PHE A 1 86 ? 8.471 0.394 -7.481 1.00 77.81 86 PHE A N 1
ATOM 634 C CA . PHE A 1 86 ? 8.012 -0.024 -8.806 1.00 77.81 86 PHE A CA 1
ATOM 635 C C . PHE A 1 86 ? 8.888 0.513 -9.942 1.00 77.81 86 PHE A C 1
ATOM 637 O O . PHE A 1 86 ? 9.143 -0.213 -10.905 1.00 77.81 86 PHE A O 1
ATOM 644 N N . MET A 1 87 ? 9.351 1.761 -9.848 1.00 75.94 87 MET A N 1
ATOM 645 C CA . MET A 1 87 ? 10.248 2.352 -10.844 1.00 75.94 87 MET A CA 1
ATOM 646 C C . MET A 1 87 ? 11.669 1.780 -10.771 1.00 75.94 87 MET A C 1
ATOM 648 O O . MET A 1 87 ? 12.314 1.636 -11.807 1.00 75.94 87 MET A O 1
ATOM 652 N N . SER A 1 88 ? 12.157 1.457 -9.572 1.00 80.38 88 SER A N 1
ATOM 653 C CA . SER A 1 88 ? 13.526 0.989 -9.342 1.00 80.38 88 SER A CA 1
ATOM 654 C C . SER A 1 88 ? 13.720 -0.474 -9.751 1.00 80.38 88 SER A C 1
ATOM 656 O O . SER A 1 88 ? 14.716 -0.813 -10.386 1.00 80.38 88 SER A O 1
ATOM 658 N N . PHE A 1 89 ? 12.748 -1.344 -9.472 1.00 78.94 89 PHE A N 1
ATOM 659 C CA . PHE A 1 89 ? 12.944 -2.789 -9.584 1.00 78.94 89 PHE A CA 1
ATOM 660 C C . PHE A 1 89 ? 12.832 -3.397 -10.993 1.00 78.94 89 PHE A C 1
ATOM 662 O O . PHE A 1 89 ? 12.857 -4.617 -11.094 1.00 78.94 89 PHE A O 1
ATOM 669 N N . GLY A 1 90 ? 12.714 -2.597 -12.063 1.00 72.81 90 GLY A N 1
ATOM 670 C CA . GLY A 1 90 ? 12.713 -3.004 -13.484 1.00 72.81 90 GLY A CA 1
ATOM 671 C C . GLY A 1 90 ? 12.451 -4.495 -13.783 1.00 72.81 90 GLY A C 1
ATOM 672 O O . GLY A 1 90 ? 13.337 -5.323 -13.612 1.00 72.81 90 GLY A O 1
ATOM 673 N N . LYS A 1 91 ? 11.262 -4.841 -14.305 1.00 70.00 91 LYS A N 1
ATOM 674 C CA . LYS A 1 91 ? 10.721 -6.222 -14.430 1.00 70.00 91 LYS A CA 1
ATOM 675 C C . LYS A 1 91 ? 11.716 -7.345 -14.772 1.00 70.00 91 LYS A C 1
ATOM 677 O O . LYS A 1 91 ? 11.563 -8.438 -14.240 1.00 70.00 91 LYS A O 1
ATOM 682 N N . ALA A 1 92 ? 12.679 -7.093 -15.660 1.00 77.25 92 ALA A N 1
ATOM 683 C CA . ALA A 1 92 ? 13.687 -8.076 -16.057 1.00 77.25 92 ALA A CA 1
ATOM 684 C C . ALA A 1 92 ? 14.531 -8.566 -14.866 1.00 77.25 92 ALA A C 1
ATOM 686 O O . ALA A 1 92 ? 14.722 -9.767 -14.707 1.00 77.25 92 ALA A O 1
ATOM 687 N N . ARG A 1 93 ? 14.946 -7.652 -13.979 1.00 76.38 93 ARG A N 1
ATOM 688 C CA . ARG A 1 93 ? 15.742 -7.974 -12.785 1.00 76.38 93 ARG A CA 1
ATOM 689 C C . ARG A 1 93 ? 14.911 -8.716 -11.738 1.00 76.38 93 ARG A C 1
ATOM 691 O O . ARG A 1 93 ? 15.392 -9.659 -11.120 1.00 76.38 93 ARG A O 1
ATOM 698 N N . LEU A 1 94 ? 13.642 -8.330 -11.574 1.00 75.25 94 LEU A N 1
ATOM 699 C CA . LEU A 1 94 ? 12.744 -8.982 -10.617 1.00 75.25 94 LEU A CA 1
ATOM 700 C C . LEU A 1 94 ? 12.512 -10.459 -10.961 1.00 75.25 94 LEU A C 1
ATOM 702 O O . LEU A 1 94 ? 12.411 -11.290 -10.066 1.00 75.25 94 LEU A O 1
ATOM 706 N N . LEU A 1 95 ? 12.430 -10.772 -12.256 1.00 81.50 95 LEU A N 1
ATOM 707 C CA . LEU A 1 95 ? 12.186 -12.126 -12.744 1.00 81.50 95 LEU A CA 1
ATOM 708 C C . LEU A 1 95 ? 13.417 -13.019 -12.541 1.00 81.50 95 LEU A C 1
ATOM 710 O O . LEU A 1 95 ? 13.279 -14.158 -12.108 1.00 81.50 95 LEU A O 1
ATOM 714 N N . GLU A 1 96 ? 14.618 -12.477 -12.745 1.00 84.12 96 GLU A N 1
ATOM 715 C CA . GLU A 1 96 ? 15.870 -13.186 -12.460 1.00 84.12 96 GLU A CA 1
ATOM 716 C C . GLU A 1 96 ? 16.034 -13.491 -10.960 1.00 84.12 96 GLU A C 1
ATOM 718 O O . GLU A 1 96 ? 16.380 -14.609 -10.576 1.00 84.12 96 GLU A O 1
ATOM 723 N N . VAL A 1 97 ? 15.719 -12.524 -10.092 1.00 80.00 97 VAL A N 1
ATOM 724 C CA . VAL A 1 97 ? 15.773 -12.710 -8.633 1.00 80.00 97 VAL A CA 1
ATOM 725 C C . VAL A 1 97 ? 14.670 -13.654 -8.141 1.00 80.00 97 VAL A C 1
ATOM 727 O O . VAL A 1 97 ? 14.895 -14.418 -7.202 1.00 80.00 97 VAL A O 1
ATOM 730 N N . ALA A 1 98 ? 13.502 -13.668 -8.790 1.00 83.00 98 ALA A N 1
ATOM 731 C CA . ALA A 1 98 ? 12.403 -14.569 -8.444 1.00 83.00 98 ALA A CA 1
ATOM 732 C C . ALA A 1 98 ? 12.777 -16.050 -8.579 1.00 83.00 98 ALA A C 1
ATOM 734 O O . ALA A 1 98 ? 12.290 -16.868 -7.804 1.00 83.00 98 ALA A O 1
ATOM 735 N N . HIS A 1 99 ? 13.672 -16.397 -9.506 1.00 85.94 99 HIS A N 1
ATOM 736 C CA . HIS A 1 99 ? 14.169 -17.769 -9.629 1.00 85.94 99 HIS A CA 1
ATOM 737 C C . HIS A 1 99 ? 15.111 -18.172 -8.491 1.00 85.94 99 HIS A C 1
ATOM 739 O O . HIS A 1 99 ? 15.257 -19.361 -8.218 1.00 85.94 99 HIS A O 1
ATOM 745 N N . LYS A 1 100 ? 15.730 -17.202 -7.806 1.00 90.19 100 LYS A N 1
ATOM 746 C CA . LYS A 1 100 ? 16.679 -17.460 -6.717 1.00 90.19 100 LYS A CA 1
ATOM 747 C C . LYS A 1 100 ? 16.010 -17.585 -5.349 1.00 90.19 100 LYS A C 1
ATOM 749 O O . LYS A 1 100 ? 16.624 -18.158 -4.455 1.00 90.19 100 LYS A O 1
ATOM 754 N N . SER A 1 101 ? 14.785 -17.076 -5.156 1.00 87.25 101 SER A N 1
ATOM 755 C CA . SER A 1 101 ? 14.095 -17.203 -3.866 1.00 87.25 101 SER A CA 1
ATOM 756 C C . SER A 1 101 ? 12.611 -17.599 -3.985 1.00 87.25 101 SER A C 1
ATOM 758 O O . SER A 1 101 ? 11.828 -16.937 -4.676 1.00 87.25 101 SER A O 1
ATOM 760 N N . PRO A 1 102 ? 12.169 -18.648 -3.261 1.00 87.25 102 PRO A N 1
ATOM 761 C CA . PRO A 1 102 ? 10.780 -19.115 -3.304 1.00 87.25 102 PRO A CA 1
ATOM 762 C C . PRO A 1 102 ? 9.798 -18.096 -2.706 1.00 87.25 102 PRO A C 1
ATOM 764 O O . PRO A 1 102 ? 8.627 -18.050 -3.088 1.00 87.25 102 PRO A O 1
ATOM 767 N N . LEU A 1 103 ? 10.276 -17.235 -1.800 1.00 79.81 103 LEU A N 1
ATOM 768 C CA . LEU A 1 103 ? 9.482 -16.148 -1.229 1.00 79.81 103 LEU A CA 1
ATOM 769 C C . LEU A 1 103 ? 9.110 -15.112 -2.292 1.00 79.81 103 LEU A C 1
ATOM 771 O O . LEU A 1 103 ? 7.945 -14.733 -2.394 1.00 79.81 103 LEU A O 1
ATOM 775 N N . VAL A 1 104 ? 10.068 -14.694 -3.126 1.00 82.94 104 VAL A N 1
ATOM 776 C CA . VAL A 1 104 ? 9.805 -13.733 -4.206 1.00 82.94 104 VAL A CA 1
ATOM 777 C C . VAL A 1 104 ? 8.900 -14.361 -5.264 1.00 82.94 104 VAL A C 1
ATOM 779 O O . VAL A 1 104 ? 7.970 -13.699 -5.717 1.00 82.94 104 VAL A O 1
ATOM 782 N N . ALA A 1 105 ? 9.080 -15.644 -5.592 1.00 86.38 105 ALA A N 1
ATOM 783 C CA . ALA A 1 105 ? 8.170 -16.364 -6.485 1.00 86.38 105 ALA A CA 1
ATOM 784 C C . ALA A 1 105 ? 6.723 -16.391 -5.951 1.00 86.38 105 ALA A C 1
ATOM 786 O O . ALA A 1 105 ? 5.781 -16.115 -6.697 1.00 86.38 105 ALA A O 1
ATOM 787 N N . SER A 1 106 ? 6.545 -16.638 -4.650 1.00 89.06 106 SER A N 1
ATOM 788 C CA . SER A 1 106 ? 5.230 -16.641 -3.993 1.00 89.06 106 SER A CA 1
ATOM 789 C C . SER A 1 106 ? 4.597 -15.246 -3.982 1.00 89.06 106 SER A C 1
ATOM 791 O O . SER A 1 106 ? 3.418 -15.091 -4.309 1.00 89.06 106 SER A O 1
ATOM 793 N N . LEU A 1 107 ? 5.391 -14.209 -3.692 1.00 81.81 107 LEU A N 1
ATOM 794 C CA . LEU A 1 107 ? 4.957 -12.812 -3.748 1.00 81.81 107 LEU A CA 1
ATOM 795 C C . LEU A 1 107 ? 4.581 -12.379 -5.168 1.00 81.81 107 LEU A C 1
ATOM 797 O O . LEU A 1 107 ? 3.570 -11.704 -5.339 1.00 81.81 107 LEU A O 1
ATOM 801 N N . LEU A 1 108 ? 5.338 -12.782 -6.193 1.00 84.38 108 LEU A N 1
ATOM 802 C CA . LEU A 1 108 ? 4.984 -12.528 -7.592 1.00 84.38 108 LEU A CA 1
ATOM 803 C C . LEU A 1 108 ? 3.707 -13.262 -7.995 1.00 84.38 108 LEU A C 1
ATOM 805 O O . LEU A 1 108 ? 2.869 -12.673 -8.677 1.00 84.38 108 LEU A O 1
ATOM 809 N N . GLY A 1 109 ? 3.532 -14.510 -7.555 1.00 88.06 109 GLY A N 1
ATOM 810 C CA . GLY A 1 109 ? 2.297 -15.266 -7.754 1.00 88.06 109 GLY A CA 1
ATOM 811 C C . GLY A 1 109 ? 1.103 -14.518 -7.165 1.00 88.06 109 GLY A C 1
ATOM 812 O O . GLY A 1 109 ? 0.131 -14.235 -7.870 1.00 88.06 109 GLY A O 1
ATOM 813 N N . MET A 1 110 ? 1.230 -14.071 -5.915 1.00 85.06 110 MET A N 1
ATOM 814 C CA . MET A 1 110 ? 0.209 -13.282 -5.232 1.00 85.06 110 MET A CA 1
ATOM 815 C C . MET A 1 110 ? -0.034 -11.928 -5.914 1.00 85.06 110 MET A C 1
ATOM 817 O O . MET A 1 110 ? -1.186 -11.566 -6.144 1.00 85.06 110 MET A O 1
ATOM 821 N N . ALA A 1 111 ? 1.015 -11.210 -6.322 1.00 85.19 111 ALA A N 1
ATOM 822 C CA . ALA A 1 111 ? 0.915 -9.932 -7.032 1.00 85.19 111 ALA A CA 1
ATOM 823 C C . ALA A 1 111 ? 0.305 -10.076 -8.436 1.00 85.19 111 ALA A C 1
ATOM 825 O O . ALA A 1 111 ? -0.319 -9.149 -8.953 1.00 85.19 111 ALA A O 1
ATOM 826 N N . SER A 1 112 ? 0.470 -11.241 -9.064 1.00 89.12 112 SER A N 1
ATOM 827 C CA . SER A 1 112 ? -0.130 -11.546 -10.360 1.00 89.12 112 SER A CA 1
ATOM 828 C C . SER A 1 112 ? -1.613 -11.905 -10.267 1.00 89.12 112 SER A C 1
ATOM 830 O O . SER A 1 112 ? -2.289 -11.863 -11.298 1.00 89.12 112 SER A O 1
ATOM 832 N N . SER A 1 113 ? -2.120 -12.202 -9.064 1.00 94.38 113 SER A N 1
ATOM 833 C CA . SER A 1 113 ? -3.519 -12.556 -8.827 1.00 94.38 113 SER A CA 1
ATOM 834 C C . SER A 1 113 ? -4.475 -11.404 -9.147 1.00 94.38 113 SER A C 1
ATOM 836 O O . SER A 1 113 ? -4.161 -10.223 -8.977 1.00 94.38 113 SER A O 1
ATOM 838 N N . ASP A 1 114 ? -5.694 -11.743 -9.566 1.00 95.94 114 ASP A N 1
ATOM 839 C CA . ASP A 1 114 ? -6.738 -10.745 -9.825 1.00 95.94 114 ASP A CA 1
ATOM 840 C C . ASP A 1 114 ? -7.115 -9.945 -8.571 1.00 95.94 114 ASP A C 1
ATOM 842 O O . ASP A 1 114 ? -7.551 -8.802 -8.688 1.00 95.94 114 ASP A O 1
ATOM 846 N N . TRP A 1 115 ? -6.940 -10.525 -7.378 1.00 94.56 115 TRP A N 1
ATOM 847 C CA . TRP A 1 115 ? -7.140 -9.827 -6.108 1.00 94.56 115 TRP A CA 1
ATOM 848 C C . TRP A 1 115 ? -6.122 -8.709 -5.925 1.00 94.56 115 TRP A C 1
ATOM 850 O O . TRP A 1 115 ? -6.512 -7.575 -5.664 1.00 94.56 115 TRP A O 1
ATOM 860 N N . ALA A 1 116 ? -4.836 -8.992 -6.141 1.00 91.25 116 ALA A N 1
ATOM 861 C CA . ALA A 1 116 ? -3.797 -7.971 -6.066 1.00 91.25 116 ALA A CA 1
ATOM 862 C C . ALA A 1 116 ? -3.996 -6.875 -7.123 1.00 91.25 116 ALA A C 1
ATOM 864 O O . ALA A 1 116 ? -3.847 -5.696 -6.814 1.00 91.25 116 ALA A O 1
ATOM 865 N N . ARG A 1 117 ? -4.411 -7.235 -8.346 1.00 93.69 117 ARG A N 1
ATOM 866 C CA . ARG A 1 117 ? -4.762 -6.259 -9.396 1.00 93.69 117 ARG A CA 1
ATOM 867 C C . ARG A 1 117 ? -5.951 -5.384 -8.997 1.00 93.69 117 ARG A C 1
ATOM 869 O O . ARG A 1 117 ? -5.898 -4.176 -9.203 1.00 93.69 117 ARG A O 1
ATOM 876 N N . ALA A 1 118 ? -6.996 -5.972 -8.413 1.00 94.81 118 ALA A N 1
ATOM 877 C CA . ALA A 1 118 ? -8.158 -5.239 -7.915 1.00 94.81 118 ALA A CA 1
ATOM 878 C C . ALA A 1 118 ? -7.769 -4.265 -6.793 1.00 94.81 118 ALA A C 1
ATOM 880 O O . ALA A 1 118 ? -8.098 -3.085 -6.874 1.00 94.81 118 ALA A O 1
ATOM 881 N N . PHE A 1 119 ? -6.996 -4.725 -5.804 1.00 91.00 119 PHE A N 1
ATOM 882 C CA . PHE A 1 119 ? -6.452 -3.871 -4.745 1.00 91.00 119 PHE A CA 1
ATOM 883 C C . PHE A 1 119 ? -5.587 -2.740 -5.301 1.00 91.00 119 PHE A C 1
ATOM 885 O O . PHE A 1 119 ? -5.737 -1.592 -4.887 1.00 91.00 119 PHE A O 1
ATOM 892 N N . PHE A 1 120 ? -4.719 -3.047 -6.267 1.00 90.12 120 PHE A N 1
ATOM 893 C CA . PHE A 1 120 ? -3.866 -2.062 -6.919 1.00 90.12 120 PHE A CA 1
ATOM 894 C C . PHE A 1 120 ? -4.690 -0.988 -7.637 1.00 90.12 120 PHE A C 1
ATOM 896 O O . PHE A 1 120 ? -4.421 0.196 -7.461 1.00 90.12 120 PHE A O 1
ATOM 903 N N . ILE A 1 121 ? -5.729 -1.366 -8.391 1.00 92.19 121 ILE A N 1
ATOM 904 C CA . ILE A 1 121 ? -6.619 -0.392 -9.041 1.00 92.19 121 ILE A CA 1
ATOM 905 C C . ILE A 1 121 ? -7.370 0.437 -7.997 1.00 92.19 121 ILE A C 1
ATOM 907 O O . ILE A 1 121 ? -7.415 1.653 -8.142 1.00 92.19 121 ILE A O 1
ATOM 911 N N . CYS A 1 122 ? -7.916 -0.173 -6.941 1.00 90.50 122 CYS A N 1
ATOM 912 C CA . CYS A 1 122 ? -8.607 0.564 -5.879 1.00 90.50 122 CYS A CA 1
ATOM 913 C C . CYS A 1 122 ? -7.699 1.608 -5.215 1.00 90.50 122 CYS A C 1
ATOM 915 O O . CYS A 1 122 ? -8.107 2.755 -5.055 1.00 90.50 122 CYS A O 1
ATOM 917 N N . MET A 1 123 ? -6.468 1.227 -4.866 1.00 83.44 123 MET A N 1
ATOM 918 C CA . MET A 1 123 ? -5.510 2.113 -4.197 1.00 83.44 123 MET A CA 1
ATOM 919 C C . MET A 1 123 ? -4.969 3.202 -5.121 1.00 83.44 123 MET A C 1
ATOM 921 O O . MET A 1 123 ? -4.816 4.351 -4.713 1.00 83.44 123 MET A O 1
ATOM 925 N N . VAL A 1 124 ? -4.673 2.856 -6.375 1.00 84.62 124 VAL A N 1
ATOM 926 C CA . VAL A 1 124 ? -3.998 3.756 -7.316 1.00 84.62 124 VAL A CA 1
ATOM 927 C C . VAL A 1 124 ? -5.000 4.474 -8.224 1.00 84.62 124 VAL A C 1
ATOM 929 O O . VAL A 1 124 ? -4.568 5.234 -9.069 1.00 84.62 124 VAL A O 1
ATOM 932 N N . ASN A 1 125 ? -6.319 4.324 -8.064 1.00 87.75 125 ASN A N 1
ATOM 933 C CA . ASN A 1 125 ? -7.320 4.888 -8.987 1.00 87.75 125 ASN A CA 1
ATOM 934 C C . ASN A 1 125 ? -7.074 6.379 -9.310 1.00 87.75 125 ASN A C 1
ATOM 936 O O . ASN A 1 125 ? -6.829 6.755 -10.456 1.00 87.75 125 ASN A O 1
ATOM 940 N N . VAL A 1 126 ? -7.022 7.219 -8.271 1.00 83.31 126 VAL A N 1
ATOM 941 C CA . VAL A 1 126 ? -6.759 8.661 -8.419 1.00 83.31 126 VAL A CA 1
ATOM 942 C C . VAL A 1 126 ? -5.321 8.918 -8.880 1.00 83.31 126 VAL A C 1
ATOM 944 O O . VAL A 1 126 ? -5.082 9.750 -9.753 1.00 83.31 126 VAL A O 1
ATOM 947 N N . GLY A 1 127 ? -4.356 8.170 -8.339 1.00 81.12 127 GLY A N 1
ATOM 948 C CA . GLY A 1 127 ? -2.945 8.302 -8.705 1.00 81.12 127 GLY A CA 1
ATOM 949 C C . GLY A 1 127 ? -2.667 7.957 -10.170 1.00 81.12 127 GLY A C 1
ATOM 950 O O . GLY A 1 127 ? -1.844 8.608 -10.805 1.00 81.12 127 GLY A O 1
ATOM 951 N N . LEU A 1 128 ? -3.380 6.982 -10.730 1.00 86.06 128 LEU A N 1
ATOM 952 C CA . LEU A 1 128 ? -3.255 6.525 -12.108 1.00 86.06 128 LEU A CA 1
ATOM 953 C C . LEU A 1 128 ? -3.800 7.579 -13.068 1.00 86.06 128 LEU A C 1
ATOM 955 O O . LEU A 1 128 ? -3.142 7.882 -14.060 1.00 86.06 128 LEU A O 1
ATOM 959 N N . LEU A 1 129 ? -4.941 8.196 -12.739 1.00 87.44 129 LEU A N 1
ATOM 960 C CA . LEU A 1 129 ? -5.475 9.328 -13.499 1.00 87.44 129 LEU A CA 1
ATOM 961 C C . LEU A 1 129 ? -4.492 10.503 -13.513 1.00 87.44 129 LEU A C 1
ATOM 963 O O . LEU A 1 129 ? -4.191 11.034 -14.581 1.00 87.44 129 LEU A O 1
ATOM 967 N N . ILE A 1 130 ? -3.931 10.861 -12.354 1.00 85.12 130 ILE A N 1
ATOM 968 C CA . ILE A 1 130 ? -2.932 11.933 -12.250 1.00 85.12 130 ILE A CA 1
ATOM 969 C C . ILE A 1 130 ? -1.663 11.572 -13.028 1.00 85.12 130 ILE A C 1
ATOM 971 O O . ILE A 1 130 ? -1.148 12.405 -13.765 1.00 85.12 130 ILE A O 1
ATOM 975 N N . ALA A 1 131 ? -1.161 10.342 -12.915 1.00 85.06 131 ALA A N 1
ATOM 976 C CA . ALA A 1 131 ? 0.049 9.909 -13.611 1.00 85.06 131 ALA A CA 1
ATOM 977 C C . ALA A 1 131 ? -0.118 9.941 -15.138 1.00 85.06 131 ALA A C 1
ATOM 979 O O . ALA A 1 131 ? 0.775 10.416 -15.840 1.00 85.06 131 ALA A O 1
ATOM 980 N N . VAL A 1 132 ? -1.263 9.484 -15.655 1.00 89.38 132 VAL A N 1
ATOM 981 C CA . VAL A 1 132 ? -1.591 9.559 -17.087 1.00 89.38 132 VAL A CA 1
ATOM 982 C C . VAL A 1 132 ? -1.732 11.015 -17.532 1.00 89.38 132 VAL A C 1
ATOM 984 O O . VAL A 1 132 ? -1.185 11.386 -18.569 1.00 89.38 132 VAL A O 1
ATOM 987 N N . LEU A 1 133 ? -2.395 11.859 -16.736 1.00 90.25 133 LEU A N 1
ATOM 988 C CA . LEU A 1 133 ? -2.539 13.285 -17.028 1.00 90.25 133 LEU A CA 1
ATOM 989 C C . LEU A 1 133 ? -1.184 14.005 -17.042 1.00 90.25 133 LEU A C 1
ATOM 991 O O . LEU A 1 133 ? -0.923 14.795 -17.944 1.00 90.25 133 LEU A O 1
ATOM 995 N N . LEU A 1 134 ? -0.300 13.717 -16.086 1.00 87.94 134 LEU A N 1
ATOM 996 C CA . LEU A 1 134 ? 1.050 14.280 -16.030 1.00 87.94 134 LEU A CA 1
ATOM 997 C C . LEU A 1 134 ? 1.910 13.817 -17.210 1.00 87.94 134 LEU A C 1
ATOM 999 O O . LEU A 1 134 ? 2.641 14.629 -17.776 1.00 87.94 134 LEU A O 1
ATOM 1003 N N . ASP A 1 135 ? 1.823 12.546 -17.613 1.00 90.44 135 ASP A N 1
ATOM 1004 C CA . ASP A 1 135 ? 2.551 12.035 -18.782 1.00 90.44 135 ASP A CA 1
ATOM 1005 C C . ASP A 1 135 ? 2.039 12.669 -20.085 1.00 90.44 135 ASP A C 1
ATOM 1007 O O . ASP A 1 135 ? 2.834 13.013 -20.966 1.00 90.44 135 ASP A O 1
ATOM 1011 N N . PHE A 1 136 ? 0.726 12.897 -20.178 1.00 90.88 136 PHE A N 1
ATOM 1012 C CA . PHE A 1 136 ? 0.099 13.627 -21.275 1.00 90.88 136 PHE A CA 1
ATOM 1013 C C . PHE A 1 136 ? 0.546 15.094 -21.305 1.00 90.88 136 PHE A C 1
ATOM 1015 O O . PHE A 1 136 ? 1.076 15.548 -22.317 1.00 90.88 136 PHE A O 1
ATOM 1022 N N . LEU A 1 137 ? 0.446 15.815 -20.183 1.00 92.12 137 LEU A N 1
ATOM 1023 C CA . LEU A 1 137 ? 0.894 17.207 -20.049 1.00 92.12 137 LEU A CA 1
ATOM 1024 C C . LEU A 1 137 ? 2.376 17.357 -20.391 1.00 92.12 137 LEU A C 1
ATOM 1026 O O . LEU A 1 137 ? 2.749 18.242 -21.160 1.00 92.12 137 LEU A O 1
ATOM 1030 N N . ARG A 1 138 ? 3.230 16.460 -19.885 1.00 91.19 138 ARG A N 1
ATOM 1031 C CA . ARG A 1 138 ? 4.662 16.449 -20.202 1.00 91.19 138 ARG A CA 1
ATOM 1032 C C . ARG A 1 138 ? 4.897 16.304 -21.702 1.00 91.19 138 ARG A C 1
ATOM 1034 O O . ARG A 1 138 ? 5.789 16.951 -22.250 1.00 91.19 138 ARG A O 1
ATOM 1041 N N . GLN A 1 139 ? 4.112 15.476 -22.384 1.00 89.12 139 GLN A N 1
ATOM 1042 C CA . GLN A 1 139 ? 4.218 15.317 -23.829 1.00 89.12 139 GLN A CA 1
ATOM 1043 C C . GLN A 1 139 ? 3.649 16.489 -24.613 1.00 89.12 139 GLN A C 1
ATOM 1045 O O . GLN A 1 139 ? 4.259 16.841 -25.622 1.00 89.12 139 GLN A O 1
ATOM 1050 N N . CYS A 1 140 ? 2.570 17.118 -24.141 1.00 89.88 140 CYS A N 1
ATOM 1051 C CA . CYS A 1 140 ? 2.045 18.367 -24.686 1.00 89.88 140 CYS A CA 1
ATOM 1052 C C . CYS A 1 140 ? 3.092 19.479 -24.601 1.00 89.88 140 CYS A C 1
ATOM 1054 O O . CYS A 1 140 ? 3.415 20.077 -25.623 1.00 89.88 140 CYS A O 1
ATOM 1056 N N . VAL A 1 141 ? 3.708 19.688 -23.431 1.00 92.25 141 VAL A N 1
ATOM 1057 C CA . VAL A 1 141 ? 4.792 20.670 -23.238 1.00 92.25 141 VAL A CA 1
ATOM 1058 C C . VAL A 1 141 ? 5.968 20.355 -24.157 1.00 92.25 141 VAL A C 1
ATOM 1060 O O . VAL A 1 141 ? 6.435 21.214 -24.901 1.00 92.25 141 VAL A O 1
ATOM 1063 N N . ARG A 1 142 ? 6.399 19.087 -24.196 1.00 88.94 142 ARG A N 1
ATOM 1064 C CA . ARG A 1 142 ? 7.463 18.651 -25.108 1.00 88.94 142 ARG A CA 1
ATOM 1065 C C . ARG A 1 142 ? 7.057 18.861 -26.573 1.00 88.94 142 ARG A C 1
ATOM 1067 O O . ARG A 1 142 ? 7.932 18.937 -27.427 1.00 88.94 142 ARG A O 1
ATOM 1074 N N . SER A 1 143 ? 5.768 18.798 -26.919 1.00 88.56 143 SER A N 1
ATOM 1075 C CA . SER A 1 143 ? 5.272 18.949 -28.298 1.00 88.56 143 SER A CA 1
ATOM 1076 C C . SER A 1 143 ? 5.210 20.413 -28.704 1.00 88.56 143 SER A C 1
ATOM 1078 O O . SER A 1 143 ? 5.435 20.714 -29.868 1.00 88.56 143 SER A O 1
ATOM 1080 N N . LEU A 1 144 ? 4.941 21.303 -27.751 1.00 90.44 144 LEU A N 1
ATOM 1081 C CA . LEU A 1 144 ? 4.972 22.745 -27.960 1.00 90.44 144 LEU A CA 1
ATOM 1082 C C . LEU A 1 144 ? 6.401 23.270 -28.151 1.00 90.44 144 LEU A C 1
ATOM 1084 O O . LEU A 1 144 ? 6.602 24.212 -28.903 1.00 90.44 144 LEU A O 1
ATOM 1088 N N . TRP A 1 145 ? 7.388 22.678 -27.472 1.00 91.12 145 TRP A N 1
ATOM 1089 C CA . TRP A 1 145 ? 8.773 23.173 -27.486 1.00 91.12 145 TRP A CA 1
ATOM 1090 C C . TRP A 1 145 ? 9.669 22.597 -28.593 1.00 91.12 145 TRP A C 1
ATOM 1092 O O . TRP A 1 145 ? 10.702 23.188 -28.891 1.00 91.12 145 TRP A O 1
ATOM 1102 N N . TRP A 1 146 ? 9.315 21.467 -29.218 1.00 82.62 146 TRP A N 1
ATOM 1103 C CA . TRP A 1 146 ? 10.144 20.848 -30.264 1.00 82.62 146 TRP A CA 1
ATOM 1104 C C . TRP A 1 146 ? 9.477 20.903 -31.641 1.00 82.62 146 TRP A C 1
ATOM 1106 O O . TRP A 1 146 ? 8.668 20.041 -31.980 1.00 82.62 146 TRP A O 1
ATOM 1116 N N . THR A 1 147 ? 9.898 21.871 -32.458 1.00 81.25 147 THR A N 1
ATOM 1117 C CA . THR A 1 147 ? 9.425 22.089 -33.840 1.00 81.25 147 THR A CA 1
ATOM 1118 C C . THR A 1 147 ? 9.865 20.992 -34.821 1.00 81.25 147 THR A C 1
ATOM 1120 O O . THR A 1 147 ? 9.155 20.710 -35.778 1.00 81.25 147 THR A O 1
ATOM 1123 N N . ASN A 1 148 ? 10.982 20.299 -34.562 1.00 82.81 148 ASN A N 1
ATOM 1124 C CA . ASN A 1 148 ? 11.529 19.264 -35.452 1.00 82.81 148 ASN A CA 1
ATOM 1125 C C . ASN A 1 148 ? 11.589 17.893 -34.766 1.00 82.81 148 ASN A C 1
ATOM 1127 O O . ASN A 1 148 ? 12.670 17.392 -34.455 1.00 82.81 148 ASN A O 1
ATOM 1131 N N . ARG A 1 149 ? 10.434 17.271 -34.493 1.00 74.19 149 ARG A N 1
ATOM 1132 C CA . ARG A 1 149 ? 10.420 15.879 -34.015 1.00 74.19 149 ARG A CA 1
ATOM 1133 C C . ARG A 1 149 ? 10.421 14.871 -35.168 1.00 74.19 149 ARG A C 1
ATOM 1135 O O . ARG A 1 149 ? 9.618 15.018 -36.092 1.00 74.19 149 ARG A O 1
ATOM 1142 N N . PRO A 1 150 ? 11.227 13.796 -35.087 1.00 78.12 150 PRO A N 1
ATOM 1143 C CA . PRO A 1 150 ? 11.137 12.689 -36.030 1.00 78.12 150 PRO A CA 1
ATOM 1144 C C . PRO A 1 150 ? 9.741 12.047 -35.963 1.00 78.12 150 PRO A C 1
ATOM 1146 O O . PRO A 1 150 ? 9.213 11.789 -34.879 1.00 78.12 150 PRO A O 1
ATOM 1149 N N . LEU A 1 151 ? 9.139 11.760 -37.126 1.00 75.94 151 LEU A N 1
ATOM 1150 C CA . LEU A 1 151 ? 7.772 11.218 -37.249 1.00 75.94 151 LEU A CA 1
ATOM 1151 C C . LEU A 1 151 ? 7.529 9.947 -36.414 1.00 75.94 151 LEU A C 1
ATOM 1153 O O . LEU A 1 151 ? 6.403 9.695 -35.986 1.00 75.94 151 LEU A O 1
ATOM 1157 N N . LYS A 1 152 ? 8.588 9.171 -36.153 1.00 77.19 152 LYS A N 1
ATOM 1158 C CA . LYS A 1 152 ? 8.547 7.904 -35.411 1.00 77.19 152 LYS A CA 1
ATOM 1159 C C . LYS A 1 152 ? 8.130 8.064 -33.937 1.00 77.19 152 LYS A C 1
ATOM 1161 O O . LYS A 1 152 ? 7.714 7.086 -33.327 1.00 77.19 152 LYS A O 1
ATOM 1166 N N . GLU A 1 153 ? 8.167 9.280 -33.380 1.00 70.88 153 GLU A N 1
ATOM 1167 C CA . GLU A 1 153 ? 7.787 9.568 -31.985 1.00 70.88 153 GLU A CA 1
ATOM 1168 C C . GLU A 1 153 ? 6.443 10.310 -31.811 1.00 70.88 153 GLU A C 1
ATOM 1170 O O . GLU A 1 153 ? 6.176 10.847 -30.735 1.00 70.88 153 GLU A O 1
ATOM 1175 N N . ARG A 1 154 ? 5.557 10.348 -32.818 1.00 73.19 154 ARG A N 1
ATOM 1176 C CA . ARG A 1 154 ? 4.244 11.042 -32.730 1.00 73.19 154 ARG A CA 1
ATOM 1177 C C . ARG A 1 154 ? 3.186 10.363 -31.831 1.00 73.19 154 ARG A C 1
ATOM 1179 O O . ARG A 1 154 ? 1.991 10.578 -32.010 1.00 73.19 154 ARG A O 1
ATOM 1186 N N . GLY A 1 155 ? 3.584 9.550 -30.855 1.00 81.31 155 GLY A N 1
ATOM 1187 C CA . GLY A 1 155 ? 2.653 9.022 -29.852 1.00 81.31 155 GLY A CA 1
ATOM 1188 C C . GLY A 1 155 ? 2.203 10.104 -28.863 1.00 81.31 155 GLY A C 1
ATOM 1189 O O . GLY A 1 155 ? 3.010 10.940 -28.469 1.00 81.31 155 GLY A O 1
ATOM 1190 N N . MET A 1 156 ? 0.932 10.065 -28.439 1.00 80.69 156 MET A N 1
ATOM 1191 C CA . MET A 1 156 ? 0.396 10.906 -27.347 1.00 80.69 156 MET A CA 1
ATOM 1192 C C . MET A 1 156 ? 0.819 10.420 -25.949 1.00 80.69 156 MET A C 1
ATOM 1194 O O . MET A 1 156 ? 0.576 11.100 -24.953 1.00 80.69 156 MET A O 1
ATOM 1198 N N . VAL A 1 157 ? 1.403 9.221 -25.862 1.00 86.94 157 VAL A N 1
ATOM 1199 C CA . VAL A 1 157 ? 1.773 8.551 -24.610 1.00 86.94 157 VAL A CA 1
ATOM 1200 C C . VAL A 1 157 ? 3.251 8.143 -24.647 1.00 86.94 157 VAL A C 1
ATOM 1202 O O . VAL A 1 157 ? 3.725 7.624 -25.663 1.00 86.94 157 VAL A O 1
ATOM 1205 N N . SER A 1 158 ? 3.971 8.345 -23.537 1.00 88.19 158 SER A N 1
ATOM 1206 C CA . SER A 1 158 ? 5.376 7.972 -23.387 1.00 88.19 158 SER A CA 1
ATOM 1207 C C . SER A 1 158 ? 5.548 6.466 -23.573 1.00 88.19 158 SER A C 1
ATOM 1209 O O . SER A 1 158 ? 4.661 5.685 -23.230 1.00 88.19 158 SER A O 1
ATOM 1211 N N . HIS A 1 159 ? 6.698 6.026 -24.090 1.00 87.00 159 HIS A N 1
ATOM 1212 C CA . HIS A 1 159 ? 6.924 4.610 -24.401 1.00 87.00 159 HIS A CA 1
ATOM 1213 C C . HIS A 1 159 ? 6.709 3.697 -23.178 1.00 87.00 159 HIS A C 1
ATOM 1215 O O . HIS A 1 159 ? 6.056 2.659 -23.284 1.00 87.00 159 HIS A O 1
ATOM 1221 N N . GLY A 1 160 ? 7.161 4.135 -21.995 1.00 84.25 160 GLY A N 1
ATOM 1222 C CA . GLY A 1 160 ? 6.950 3.408 -20.740 1.00 84.25 160 GLY A CA 1
ATOM 1223 C C . GLY A 1 160 ? 5.477 3.327 -20.325 1.00 84.25 160 GLY A C 1
ATOM 1224 O O . GLY A 1 160 ? 5.004 2.261 -19.933 1.00 84.25 160 GLY A O 1
ATOM 1225 N N . MET A 1 161 ? 4.732 4.428 -20.468 1.00 86.81 161 MET A N 1
ATOM 1226 C CA . MET A 1 161 ? 3.302 4.473 -20.148 1.00 86.81 161 MET A CA 1
ATOM 1227 C C . MET A 1 161 ? 2.479 3.651 -21.150 1.00 86.81 161 MET A C 1
ATOM 1229 O O . MET A 1 161 ? 1.543 2.959 -20.757 1.00 86.81 161 MET A O 1
ATOM 1233 N N . ARG A 1 162 ? 2.866 3.622 -22.431 1.00 90.31 162 ARG A N 1
ATOM 1234 C CA . ARG A 1 162 ? 2.220 2.786 -23.451 1.00 90.31 162 ARG A CA 1
ATOM 1235 C C . ARG A 1 162 ? 2.383 1.297 -23.148 1.00 90.31 162 ARG A C 1
ATOM 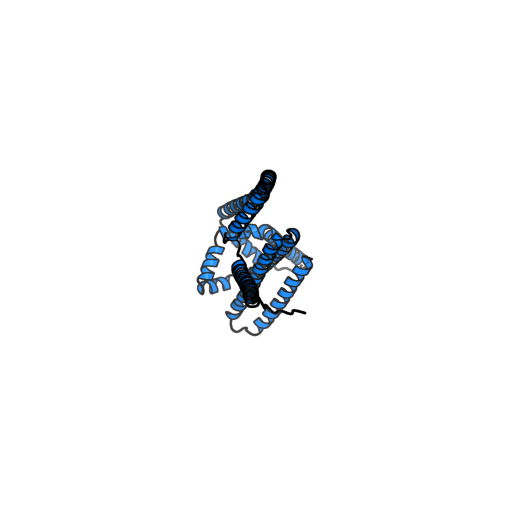1237 O O . ARG A 1 162 ? 1.389 0.580 -23.125 1.00 90.31 162 ARG A O 1
ATOM 1244 N N . ALA A 1 163 ? 3.597 0.857 -22.818 1.00 89.31 163 ALA A N 1
ATOM 1245 C CA . ALA A 1 163 ? 3.855 -0.526 -22.409 1.00 89.31 163 ALA A CA 1
ATOM 1246 C C . ALA A 1 163 ? 3.103 -0.907 -21.117 1.00 89.31 163 ALA A C 1
ATOM 1248 O O . ALA A 1 163 ? 2.677 -2.050 -20.935 1.00 89.31 163 ALA A O 1
ATOM 1249 N N . PHE A 1 164 ? 2.928 0.047 -20.199 1.00 88.50 164 PHE A N 1
ATOM 1250 C CA . PHE A 1 164 ? 2.119 -0.141 -18.997 1.00 88.50 164 PHE A CA 1
ATOM 1251 C C . PHE A 1 164 ? 0.624 -0.290 -19.322 1.00 88.50 164 PHE A C 1
ATOM 1253 O O . PHE A 1 164 ? -0.001 -1.245 -18.859 1.00 88.50 164 PHE A O 1
ATOM 1260 N N . LEU A 1 165 ? 0.072 0.584 -20.168 1.00 90.75 165 LEU A N 1
ATOM 1261 C CA . LEU A 1 165 ? -1.323 0.528 -20.618 1.00 90.75 165 LEU A CA 1
ATOM 1262 C C . LEU A 1 165 ? -1.630 -0.745 -21.406 1.00 90.75 165 LEU A C 1
ATOM 1264 O O . LEU A 1 165 ? -2.664 -1.365 -21.176 1.00 90.75 165 LEU A O 1
ATOM 1268 N N . GLU A 1 166 ? -0.733 -1.179 -22.291 1.00 93.19 166 GLU A N 1
ATOM 1269 C CA . GLU A 1 166 ? -0.875 -2.442 -23.025 1.00 93.19 166 GLU A CA 1
ATOM 1270 C C . GLU A 1 166 ? -0.918 -3.640 -22.070 1.00 93.19 166 GLU A C 1
ATOM 1272 O O . GLU A 1 166 ? -1.735 -4.546 -22.244 1.00 93.19 166 GLU A O 1
ATOM 1277 N N . ARG A 1 167 ? -0.121 -3.612 -20.993 1.00 89.50 167 ARG A N 1
ATOM 1278 C CA . ARG A 1 167 ? -0.163 -4.653 -19.960 1.00 89.50 167 ARG A CA 1
ATOM 1279 C C . ARG A 1 167 ? -1.487 -4.668 -19.206 1.00 89.50 167 ARG A C 1
ATOM 1281 O O . ARG A 1 167 ? -2.014 -5.748 -18.962 1.00 89.50 167 ARG A O 1
ATOM 1288 N N . ILE A 1 168 ? -1.997 -3.499 -18.823 1.00 92.12 168 ILE A N 1
ATOM 1289 C CA . ILE A 1 168 ? -3.286 -3.377 -18.130 1.00 92.12 168 ILE A CA 1
ATOM 1290 C C . ILE A 1 168 ? -4.431 -3.806 -19.059 1.00 92.12 168 ILE A C 1
ATOM 1292 O O . ILE A 1 168 ? -5.349 -4.506 -18.638 1.00 92.12 168 ILE A O 1
ATOM 1296 N N . ARG A 1 169 ? -4.348 -3.477 -20.351 1.00 94.81 169 ARG A N 1
ATOM 1297 C CA . ARG A 1 169 ? -5.333 -3.885 -21.358 1.00 94.81 169 ARG A CA 1
ATOM 1298 C C . ARG A 1 169 ? -5.452 -5.406 -21.486 1.00 94.81 169 ARG A C 1
ATOM 1300 O O . ARG A 1 169 ? -6.552 -5.884 -21.732 1.00 94.81 169 ARG A O 1
ATOM 1307 N N . GLY A 1 170 ? -4.364 -6.148 -21.275 1.00 95.12 170 GLY A N 1
ATOM 1308 C CA . GLY A 1 170 ? -4.355 -7.615 -21.285 1.00 95.12 170 GLY A CA 1
ATOM 1309 C C . GLY A 1 170 ? -4.982 -8.288 -20.056 1.00 95.12 170 GLY A C 1
ATOM 1310 O O . GLY A 1 170 ? -4.956 -9.512 -19.961 1.00 95.12 170 GLY A O 1
ATOM 1311 N N . TRP A 1 171 ? -5.500 -7.538 -19.078 1.00 95.31 171 TRP A N 1
ATOM 1312 C CA . TRP A 1 171 ? -6.124 -8.119 -17.886 1.00 95.31 171 TRP A CA 1
ATOM 1313 C C . TRP A 1 171 ? -7.562 -8.586 -18.158 1.00 95.31 171 TRP A C 1
ATOM 1315 O O . TRP A 1 171 ? -8.290 -7.993 -18.950 1.00 95.31 171 TRP A O 1
ATOM 1325 N N . HIS A 1 172 ? -8.009 -9.624 -17.444 1.00 96.38 172 HIS A N 1
ATOM 1326 C CA . HIS A 1 172 ? -9.403 -10.077 -17.461 1.00 96.38 172 HIS A CA 1
ATOM 1327 C C . HIS A 1 172 ? -10.302 -9.102 -16.681 1.00 96.38 172 HIS A C 1
ATOM 1329 O O . HIS A 1 172 ? -10.673 -9.353 -15.532 1.00 96.38 172 HIS A O 1
ATOM 1335 N N . TRP A 1 173 ? -10.653 -7.973 -17.301 1.00 96.25 173 TRP A N 1
ATOM 1336 C CA . TRP A 1 173 ? -11.378 -6.867 -16.664 1.00 96.25 173 TRP A CA 1
ATOM 1337 C C . TRP A 1 173 ? -12.673 -7.276 -15.964 1.00 96.25 173 TRP A C 1
ATOM 1339 O O . TRP A 1 173 ? -12.942 -6.766 -14.884 1.00 96.25 173 TRP A O 1
ATOM 1349 N N . GLY A 1 174 ? -13.435 -8.234 -16.503 1.00 97.25 174 GLY A N 1
ATOM 1350 C CA . GLY A 1 174 ? -14.659 -8.716 -15.850 1.00 97.25 174 GLY A CA 1
ATOM 1351 C C . GLY A 1 174 ? -14.402 -9.322 -14.462 1.00 97.25 174 GLY A C 1
ATOM 1352 O O . GLY A 1 174 ? -15.115 -9.027 -13.505 1.00 97.25 174 GLY A O 1
ATOM 1353 N N . SER A 1 175 ? -13.331 -10.110 -14.327 1.00 97.31 175 SER A N 1
ATOM 1354 C CA . SER A 1 175 ? -12.919 -10.711 -13.053 1.00 97.31 175 SER A CA 1
ATOM 1355 C C . SER A 1 175 ? -12.416 -9.657 -12.063 1.00 97.31 175 SER A C 1
ATOM 1357 O O . SER A 1 175 ? -12.740 -9.709 -10.874 1.00 97.31 175 SER A O 1
ATOM 1359 N N . VAL A 1 176 ? -11.647 -8.682 -12.556 1.00 96.81 176 VAL A N 1
ATOM 1360 C CA . VAL A 1 176 ? -11.069 -7.606 -11.740 1.00 96.81 176 VAL A CA 1
ATOM 1361 C C . VAL A 1 176 ? -12.154 -6.642 -11.252 1.00 96.81 176 VAL A C 1
ATOM 1363 O O . VAL A 1 176 ? -12.227 -6.381 -10.055 1.00 96.81 176 VAL A O 1
ATOM 1366 N N . LEU A 1 177 ? -13.050 -6.181 -12.130 1.00 95.62 177 LEU A N 1
ATOM 1367 C CA . LEU A 1 177 ? -14.148 -5.272 -11.780 1.00 95.62 177 LEU A CA 1
ATOM 1368 C C . LEU A 1 177 ? -15.111 -5.897 -10.766 1.00 95.62 177 LEU A C 1
ATOM 1370 O O . LEU A 1 177 ? -15.469 -5.239 -9.794 1.00 95.62 177 LEU A O 1
ATOM 1374 N N . LYS A 1 178 ? -15.460 -7.185 -10.913 1.00 97.25 178 LYS A N 1
ATOM 1375 C CA . LYS A 1 178 ? -16.289 -7.893 -9.922 1.00 97.25 178 LYS A CA 1
ATOM 1376 C C . LYS A 1 178 ? -15.642 -7.890 -8.531 1.00 97.25 178 LYS A C 1
ATOM 1378 O O . LYS A 1 178 ? -16.327 -7.655 -7.538 1.00 97.25 178 LYS A O 1
ATOM 1383 N N . LYS A 1 179 ? -14.328 -8.129 -8.452 1.00 96.88 179 LYS A N 1
ATOM 1384 C CA . LYS A 1 179 ? -13.575 -8.094 -7.186 1.00 96.88 179 LYS A CA 1
ATOM 1385 C C . LYS A 1 179 ? -13.466 -6.680 -6.616 1.00 96.88 179 LYS A C 1
ATOM 1387 O O . LYS A 1 179 ? -13.584 -6.524 -5.408 1.00 96.88 179 LYS A O 1
ATOM 1392 N N . ILE A 1 180 ? -13.298 -5.664 -7.464 1.00 96.00 180 ILE A N 1
ATOM 1393 C CA . ILE A 1 180 ? -13.326 -4.253 -7.052 1.00 96.00 180 ILE A CA 1
ATOM 1394 C C . ILE A 1 180 ? -14.678 -3.917 -6.422 1.00 96.00 180 ILE A C 1
ATOM 1396 O O . ILE A 1 180 ? -14.705 -3.423 -5.301 1.00 96.00 180 ILE A O 1
ATOM 1400 N N . CYS A 1 181 ? -15.796 -4.248 -7.076 1.00 96.19 181 CYS A N 1
ATOM 1401 C CA . CYS A 1 181 ? -17.130 -4.022 -6.516 1.00 96.19 181 CYS A CA 1
ATOM 1402 C C . CYS A 1 181 ? -17.311 -4.725 -5.163 1.00 96.19 181 CYS A C 1
ATOM 1404 O O . CYS A 1 181 ? -17.837 -4.119 -4.234 1.00 96.19 181 CYS A O 1
ATOM 1406 N N . LEU A 1 182 ? -16.834 -5.968 -5.031 1.00 97.00 182 LEU A N 1
ATOM 1407 C CA . LEU A 1 182 ? -16.876 -6.709 -3.768 1.00 97.00 182 LEU A CA 1
ATOM 1408 C C . LEU A 1 182 ? -16.032 -6.035 -2.674 1.00 97.00 182 LEU A C 1
ATOM 1410 O O . LEU A 1 182 ? -16.503 -5.897 -1.550 1.00 97.00 182 LEU A O 1
ATOM 1414 N N . LEU A 1 183 ? -14.815 -5.584 -2.995 1.00 93.50 183 LEU A N 1
ATOM 1415 C CA . LEU A 1 183 ? -13.947 -4.860 -2.061 1.00 93.50 183 LEU A CA 1
ATOM 1416 C C . LEU A 1 183 ? -14.546 -3.514 -1.648 1.00 93.50 183 LEU A C 1
ATOM 1418 O O . LEU A 1 183 ? -14.499 -3.173 -0.472 1.00 93.50 183 LEU A O 1
ATOM 1422 N N . CYS A 1 184 ? -15.134 -2.765 -2.581 1.00 92.81 184 CYS A N 1
ATOM 1423 C CA . CYS A 1 184 ? -15.815 -1.506 -2.286 1.00 92.81 184 CYS A CA 1
ATOM 1424 C C . CYS A 1 184 ? -17.047 -1.726 -1.408 1.00 92.81 184 CYS A C 1
ATOM 1426 O O . CYS A 1 184 ? -17.254 -0.964 -0.468 1.00 92.81 184 CYS A O 1
ATOM 1428 N N . LEU A 1 185 ? -17.836 -2.771 -1.674 1.00 95.75 185 LEU A N 1
ATOM 1429 C CA . LEU A 1 185 ? -18.985 -3.129 -0.847 1.00 95.75 185 LEU A CA 1
ATOM 1430 C C . LEU A 1 185 ? -18.538 -3.539 0.559 1.00 95.75 185 LEU A C 1
ATOM 1432 O O . LEU A 1 185 ? -19.081 -3.037 1.534 1.00 95.75 185 LEU A O 1
ATOM 1436 N N . LEU A 1 186 ? -17.510 -4.384 0.669 1.00 94.06 186 LEU A N 1
ATOM 1437 C CA . LEU A 1 186 ? -16.940 -4.791 1.951 1.00 94.06 186 LEU A CA 1
ATOM 1438 C C . LEU A 1 186 ? -16.401 -3.585 2.729 1.00 94.06 186 LEU A C 1
ATOM 1440 O O . LEU A 1 186 ? -16.710 -3.430 3.906 1.00 94.06 186 LEU A O 1
ATOM 1444 N N . TYR A 1 187 ? -15.639 -2.711 2.069 1.00 90.38 187 TYR A N 1
ATOM 1445 C CA . TYR A 1 187 ? -15.126 -1.481 2.665 1.00 90.38 187 TYR A CA 1
ATOM 1446 C C . TYR A 1 187 ? -16.262 -0.561 3.117 1.00 90.38 187 TYR A C 1
ATOM 1448 O O . TYR A 1 187 ? -16.217 -0.056 4.230 1.00 90.38 187 TYR A O 1
ATOM 1456 N N . TYR A 1 188 ? -17.305 -0.382 2.305 1.00 92.50 188 TYR A N 1
ATOM 1457 C CA . TYR A 1 188 ? -18.477 0.410 2.670 1.00 92.50 188 TYR A CA 1
ATOM 1458 C C . TYR A 1 188 ? -19.222 -0.194 3.869 1.00 92.50 188 TYR A C 1
ATOM 1460 O O . TYR A 1 188 ? -19.551 0.527 4.808 1.00 92.50 188 TYR A O 1
ATOM 1468 N N . CYS A 1 189 ? -19.437 -1.512 3.886 1.00 94.25 189 CYS A N 1
ATOM 1469 C CA . CYS A 1 189 ? -20.060 -2.216 5.005 1.00 94.25 189 CYS A CA 1
ATOM 1470 C C . CYS A 1 189 ? -19.233 -2.099 6.290 1.00 94.25 189 CYS A C 1
ATOM 1472 O O . CYS A 1 189 ? -19.797 -1.856 7.353 1.00 94.25 189 CYS A O 1
ATOM 1474 N N . LEU A 1 190 ? -17.907 -2.223 6.211 1.00 85.69 190 LEU A N 1
ATOM 1475 C CA . LEU A 1 190 ? -17.032 -2.063 7.372 1.00 85.69 190 LEU A CA 1
ATOM 1476 C C . LEU A 1 190 ? -16.977 -0.605 7.833 1.00 85.69 190 LEU A C 1
ATOM 1478 O O . LEU A 1 190 ? -17.159 -0.326 9.010 1.00 85.69 190 LEU A O 1
ATOM 1482 N N . TRP A 1 191 ? -16.779 0.337 6.917 1.00 86.06 191 TRP A N 1
ATOM 1483 C CA . TRP A 1 191 ? -16.621 1.747 7.250 1.00 86.06 191 TRP A CA 1
ATOM 1484 C C . TRP A 1 191 ? -17.925 2.375 7.736 1.00 86.06 191 TRP A C 1
ATOM 1486 O O . TRP A 1 191 ? -17.979 2.952 8.815 1.00 86.06 191 TRP A O 1
ATOM 1496 N N . VAL A 1 192 ? -18.994 2.262 6.950 1.00 89.12 192 VAL A N 1
ATOM 1497 C CA . VAL A 1 192 ? -20.283 2.884 7.270 1.00 89.12 192 VAL A CA 1
ATOM 1498 C C . VAL A 1 192 ? -21.056 2.023 8.252 1.00 89.12 192 VAL A C 1
ATOM 1500 O O . VAL A 1 192 ? -21.576 2.554 9.229 1.00 89.12 192 VAL A O 1
ATOM 1503 N N . GLY A 1 193 ? -21.108 0.709 8.027 1.00 88.06 193 GLY A N 1
ATOM 1504 C CA . GLY A 1 193 ? -21.853 -0.203 8.888 1.00 88.06 193 GLY A CA 1
ATOM 1505 C C . GLY A 1 193 ? -21.280 -0.226 10.297 1.00 88.06 193 GLY A C 1
ATOM 1506 O O . GLY A 1 193 ? -21.977 0.164 11.229 1.00 88.06 193 GLY A O 1
ATOM 1507 N N . VAL A 1 194 ? -20.005 -0.594 10.468 1.00 89.19 194 VAL A N 1
ATOM 1508 C CA . VAL A 1 194 ? -19.425 -0.713 11.817 1.00 89.19 194 VAL A CA 1
ATOM 1509 C C . VAL A 1 194 ? -19.382 0.640 12.513 1.00 89.19 194 VAL A C 1
ATOM 1511 O O . VAL A 1 194 ? -19.811 0.718 13.661 1.00 89.19 194 VAL A O 1
ATOM 1514 N N . ALA A 1 195 ? -18.962 1.723 11.848 1.00 82.62 195 ALA A N 1
ATOM 1515 C CA . ALA A 1 195 ? -18.887 3.022 12.519 1.00 82.62 195 ALA A CA 1
ATOM 1516 C C . ALA A 1 195 ? -20.271 3.517 12.964 1.00 82.62 195 ALA A C 1
ATOM 1518 O O . ALA A 1 195 ? -20.442 3.900 14.119 1.00 82.62 195 ALA A O 1
ATOM 1519 N N . LYS A 1 196 ? -21.286 3.482 12.088 1.00 88.69 196 LYS A N 1
ATOM 1520 C CA . LYS A 1 196 ? -22.632 3.977 12.428 1.00 88.69 196 LYS A CA 1
ATOM 1521 C C . LYS A 1 196 ? -23.325 3.092 13.451 1.00 88.69 196 LYS A C 1
ATOM 1523 O O . LYS A 1 196 ? -23.901 3.625 14.396 1.00 88.69 196 LYS A O 1
ATOM 1528 N N . VAL A 1 197 ? -23.231 1.771 13.298 1.00 91.69 197 VAL A N 1
ATOM 1529 C CA . VAL A 1 197 ? -23.784 0.830 14.278 1.00 91.69 197 VAL A CA 1
ATOM 1530 C C . VAL A 1 197 ? -23.110 1.029 15.629 1.00 91.69 197 VAL A C 1
ATOM 1532 O O . VAL A 1 197 ? -23.813 1.080 16.629 1.00 91.69 197 VAL A O 1
ATOM 1535 N N . THR A 1 198 ? -21.793 1.246 15.670 1.00 88.50 198 THR A N 1
ATOM 1536 C CA . THR A 1 198 ? -21.080 1.544 16.921 1.00 88.50 198 THR A CA 1
ATOM 1537 C C . THR A 1 198 ? -21.604 2.823 17.574 1.00 88.50 198 THR A C 1
ATOM 1539 O O . THR A 1 198 ? -21.856 2.814 18.772 1.00 88.50 198 THR A O 1
ATOM 1542 N N . TYR A 1 199 ? -21.854 3.901 16.821 1.00 90.25 199 TYR A N 1
ATOM 1543 C CA . TYR A 1 199 ? -22.428 5.128 17.396 1.00 90.25 199 TYR A CA 1
ATOM 1544 C C . TYR A 1 199 ? -23.840 4.925 17.962 1.00 90.25 199 TYR A C 1
ATOM 1546 O O . TYR A 1 199 ? -24.124 5.382 19.068 1.00 90.25 199 TYR A O 1
ATOM 1554 N N . VAL A 1 200 ? -24.716 4.225 17.234 1.00 94.06 200 VAL A N 1
ATOM 1555 C CA . VAL A 1 200 ? -26.079 3.922 17.709 1.00 94.06 200 VAL A CA 1
ATOM 1556 C C . VAL A 1 200 ? -26.028 3.015 18.938 1.00 94.06 200 VAL A C 1
ATOM 1558 O O . VAL A 1 200 ? -26.723 3.264 19.920 1.00 94.06 200 VAL A O 1
ATOM 1561 N N . PHE A 1 201 ? -25.163 2.001 18.910 1.00 91.31 201 PHE A N 1
ATOM 1562 C CA . PHE A 1 201 ? -24.957 1.080 20.019 1.00 91.31 201 PHE A CA 1
ATOM 1563 C C . PHE A 1 201 ? -24.436 1.800 21.265 1.00 91.31 201 PHE A C 1
ATOM 1565 O O . PHE A 1 201 ? -24.973 1.582 22.343 1.00 91.31 201 PHE A O 1
ATOM 1572 N N . LEU A 1 202 ? -23.454 2.698 21.130 1.00 87.06 202 LEU A N 1
ATOM 1573 C CA . LEU A 1 202 ? -22.938 3.495 22.247 1.00 87.06 202 LEU A CA 1
ATOM 1574 C C . LEU A 1 202 ? -24.003 4.434 22.827 1.00 87.06 202 LEU A C 1
ATOM 1576 O O . LEU A 1 202 ? -24.089 4.564 24.044 1.00 87.06 202 LEU A O 1
ATOM 1580 N N . SER A 1 203 ? -24.836 5.048 21.982 1.00 93.31 203 SER A N 1
ATOM 1581 C CA . SER A 1 203 ? -25.949 5.888 22.444 1.00 93.31 203 SER A CA 1
ATOM 1582 C C . SER A 1 203 ? -26.971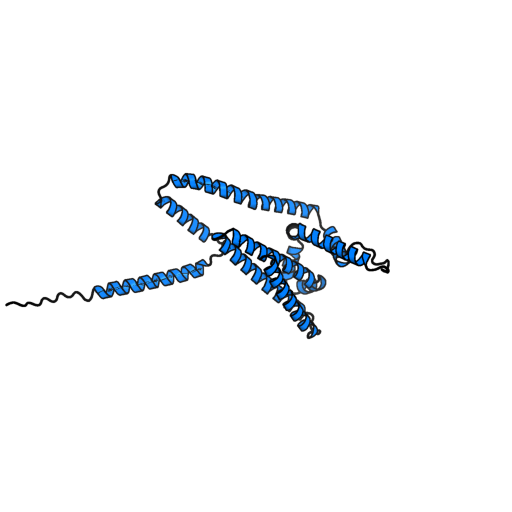 5.079 23.242 1.00 93.31 203 SER A C 1
ATOM 1584 O O . SER A 1 203 ? -27.351 5.474 24.340 1.00 93.31 203 SER A O 1
ATOM 1586 N N . TRP A 1 204 ? -27.377 3.920 22.722 1.00 95.44 204 TRP A N 1
ATOM 1587 C CA . TRP A 1 204 ? -28.294 3.011 23.411 1.00 95.44 204 TRP A CA 1
ATOM 1588 C C . TRP A 1 204 ? -27.701 2.463 24.716 1.00 95.44 204 TRP A C 1
ATOM 1590 O O . TRP A 1 204 ? -28.388 2.350 25.730 1.00 95.44 204 TRP A O 1
ATOM 1600 N N . LEU A 1 205 ? -26.406 2.145 24.714 1.00 90.38 205 LEU A N 1
ATOM 1601 C CA . LEU A 1 205 ? -25.697 1.655 25.890 1.00 90.38 205 LEU A CA 1
ATOM 1602 C C . LEU A 1 205 ? -25.638 2.726 26.988 1.00 90.38 205 LEU A C 1
ATOM 1604 O O . LEU A 1 205 ? -25.780 2.389 28.160 1.00 90.38 205 LEU A O 1
ATOM 1608 N N . ASN A 1 206 ? -25.518 4.005 26.624 1.00 92.69 206 ASN A N 1
ATOM 1609 C CA . ASN A 1 206 ? -25.550 5.114 27.576 1.00 92.69 206 ASN A CA 1
ATOM 1610 C C . ASN A 1 206 ? -26.898 5.213 28.318 1.00 92.69 206 ASN A C 1
ATOM 1612 O O . ASN A 1 206 ? -26.911 5.310 29.542 1.00 92.69 206 ASN A O 1
ATOM 1616 N N . GLU A 1 207 ? -28.026 5.081 27.609 1.00 95.88 207 GLU A N 1
ATOM 1617 C CA . GLU A 1 207 ? -29.365 5.051 28.232 1.00 95.88 207 GLU A CA 1
ATOM 1618 C C . GLU A 1 207 ? -29.522 3.870 29.202 1.00 95.88 207 GLU A C 1
ATOM 1620 O O . GLU A 1 207 ? -30.155 3.978 30.252 1.00 95.88 207 GLU A O 1
ATOM 1625 N N . ARG A 1 208 ? -28.926 2.716 28.876 1.00 94.81 208 ARG A N 1
ATOM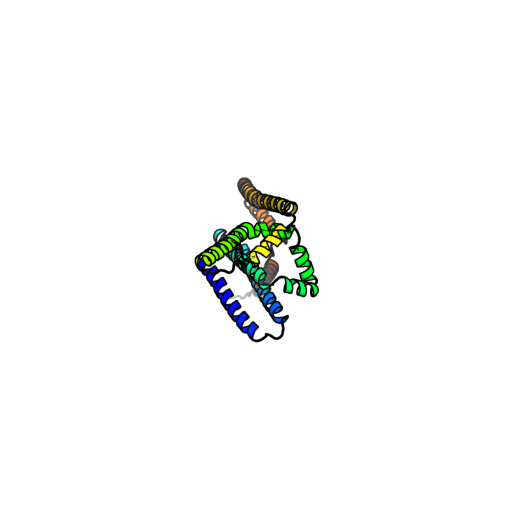 1626 C CA . ARG A 1 208 ? -28.959 1.540 29.757 1.00 94.81 208 ARG A CA 1
ATOM 1627 C C . ARG A 1 208 ? -28.097 1.718 31.000 1.00 94.81 208 ARG A C 1
ATOM 1629 O O . ARG A 1 208 ? -28.521 1.306 32.079 1.00 94.81 208 ARG A O 1
ATOM 1636 N N . LEU A 1 209 ? -26.930 2.342 30.863 1.00 91.75 209 LEU A N 1
ATOM 1637 C CA . LEU A 1 209 ? -26.017 2.601 31.976 1.00 91.75 209 LEU A CA 1
ATOM 1638 C C . LEU A 1 209 ? -26.609 3.556 33.017 1.00 91.75 209 LEU A C 1
ATOM 1640 O O . LEU A 1 209 ? -26.347 3.367 34.201 1.00 91.75 209 LEU A O 1
ATOM 1644 N N . GLU A 1 210 ? -27.438 4.519 32.607 1.00 94.69 210 GLU A N 1
ATOM 1645 C CA . GLU A 1 210 ? -28.071 5.483 33.523 1.00 94.69 210 GLU A CA 1
ATOM 1646 C C . GLU A 1 210 ? -28.976 4.805 34.568 1.00 94.69 210 GLU A C 1
ATOM 1648 O O . GLU A 1 210 ? -29.123 5.288 35.688 1.00 94.69 210 GLU A O 1
ATOM 1653 N N . THR A 1 211 ? -29.531 3.634 34.241 1.00 96.12 211 THR A N 1
ATOM 1654 C CA . THR A 1 211 ? -30.401 2.868 35.150 1.00 96.12 211 THR A CA 1
ATOM 1655 C C . THR A 1 211 ? -29.656 1.913 36.092 1.00 96.12 211 THR A C 1
ATOM 1657 O O . THR A 1 211 ? -30.279 1.311 36.968 1.00 96.12 211 THR A O 1
ATOM 1660 N N . MET A 1 212 ? -28.338 1.740 35.934 1.00 95.62 212 MET A N 1
ATOM 1661 C CA . MET A 1 212 ? -27.540 0.771 36.695 1.00 95.62 212 MET A CA 1
ATOM 1662 C C . MET A 1 212 ? -26.727 1.428 37.816 1.00 95.62 212 MET A C 1
ATOM 1664 O O . MET A 1 212 ? -26.330 2.587 37.738 1.00 95.62 212 MET A O 1
ATOM 1668 N N . SER A 1 213 ? -26.426 0.665 38.872 1.00 96.31 213 SER A N 1
ATOM 1669 C CA . SER A 1 213 ? -25.533 1.139 39.933 1.00 96.31 213 SER A CA 1
ATOM 1670 C C . SER A 1 213 ? -24.098 1.293 39.416 1.00 96.31 213 SER A C 1
ATOM 1672 O O . SER A 1 213 ? -23.620 0.500 38.601 1.00 96.31 213 SER A O 1
ATOM 1674 N N . LEU A 1 214 ? -23.375 2.292 39.930 1.00 92.00 214 LEU A N 1
ATOM 1675 C CA . LEU A 1 214 ? -22.012 2.625 39.492 1.00 92.00 214 LEU A CA 1
ATOM 1676 C C . LEU A 1 214 ? -21.047 1.423 39.548 1.00 92.00 214 LEU A C 1
ATOM 1678 O O . LEU A 1 214 ? -20.198 1.269 38.674 1.00 92.00 214 LEU A O 1
ATOM 1682 N N . ALA A 1 215 ? -21.217 0.527 40.525 1.00 94.25 215 ALA A N 1
ATOM 1683 C CA . ALA A 1 215 ? -20.414 -0.690 40.641 1.00 94.25 215 ALA A CA 1
ATOM 1684 C C . ALA A 1 215 ? -20.605 -1.653 39.453 1.00 94.25 215 ALA A C 1
ATOM 1686 O O . ALA A 1 215 ? -19.629 -2.223 38.964 1.00 94.25 215 ALA A O 1
ATOM 1687 N N . ALA A 1 216 ? -21.838 -1.808 38.956 1.00 93.00 216 ALA A N 1
ATOM 1688 C CA . ALA A 1 216 ? -22.124 -2.658 37.800 1.00 93.00 216 ALA A CA 1
ATOM 1689 C C . ALA A 1 216 ? -21.503 -2.082 36.519 1.00 93.00 216 ALA A C 1
ATOM 1691 O O . ALA A 1 216 ? -20.899 -2.819 35.741 1.00 93.00 216 ALA A O 1
ATOM 1692 N N . VAL A 1 217 ? -21.575 -0.758 36.343 1.00 92.38 217 VAL A N 1
ATOM 1693 C CA . VAL A 1 217 ? -20.962 -0.054 35.206 1.00 92.38 217 VAL A CA 1
ATOM 1694 C C . VAL A 1 217 ? -19.447 -0.257 35.178 1.00 92.38 217 VAL A C 1
ATOM 1696 O O . VAL A 1 217 ? -18.895 -0.653 34.152 1.00 92.38 217 VAL A O 1
ATOM 1699 N N . VAL A 1 218 ? -18.777 -0.054 36.317 1.00 92.62 218 VAL A N 1
ATOM 1700 C CA . VAL A 1 218 ? -17.328 -0.276 36.447 1.00 92.62 218 VAL A CA 1
ATOM 1701 C C . VAL A 1 218 ? -16.970 -1.735 36.154 1.00 92.62 218 VAL A C 1
ATOM 1703 O O . VAL A 1 218 ? -16.008 -1.986 35.432 1.00 92.62 218 VAL A O 1
ATOM 1706 N N . GLY A 1 219 ? -17.762 -2.695 36.643 1.00 94.88 219 GLY A N 1
ATOM 1707 C CA . GLY A 1 219 ? -17.555 -4.120 36.376 1.00 94.88 219 GLY A CA 1
ATOM 1708 C C . GLY A 1 219 ? -17.657 -4.479 34.890 1.00 94.88 219 GLY A C 1
ATOM 1709 O O . GLY A 1 219 ? -16.799 -5.189 34.370 1.00 94.88 219 GLY A O 1
ATOM 1710 N N . ILE A 1 220 ? -18.658 -3.951 34.179 1.00 91.62 220 ILE A N 1
ATOM 1711 C CA . ILE A 1 220 ? -18.838 -4.193 32.739 1.00 91.62 220 ILE A CA 1
ATOM 1712 C C . ILE A 1 220 ? -17.692 -3.569 31.935 1.00 91.62 220 ILE A C 1
ATOM 1714 O O . ILE A 1 220 ? -17.115 -4.243 31.082 1.00 91.62 220 ILE A O 1
ATOM 1718 N N . ILE A 1 221 ? -17.322 -2.316 32.224 1.00 88.50 221 ILE A N 1
ATOM 1719 C CA . ILE A 1 221 ? -16.196 -1.643 31.555 1.00 88.50 221 ILE A CA 1
ATOM 1720 C C . ILE A 1 221 ? -14.890 -2.406 31.804 1.00 88.50 221 ILE A C 1
ATOM 1722 O O . ILE A 1 221 ? -14.101 -2.581 30.878 1.00 88.50 221 ILE A O 1
ATOM 1726 N N . TYR A 1 222 ? -14.678 -2.914 33.020 1.00 90.94 222 TYR A N 1
ATOM 1727 C CA . TYR A 1 222 ? -13.510 -3.722 33.360 1.00 90.94 222 TYR A CA 1
ATOM 1728 C C . TYR A 1 222 ? -13.460 -5.034 32.564 1.00 90.94 222 TYR A C 1
ATOM 1730 O O . TYR A 1 222 ? -12.427 -5.354 31.979 1.00 90.94 222 TYR A O 1
ATOM 1738 N N . ILE A 1 223 ? -14.579 -5.763 32.465 1.00 92.12 223 ILE A N 1
ATOM 1739 C CA . ILE A 1 223 ? -14.659 -7.011 31.690 1.00 92.12 223 ILE A CA 1
ATOM 1740 C C . ILE A 1 223 ? -14.439 -6.749 30.197 1.00 92.12 223 ILE A C 1
ATOM 1742 O O . ILE A 1 223 ? -13.669 -7.468 29.566 1.00 92.12 223 ILE A O 1
ATOM 1746 N N . ILE A 1 224 ? -15.070 -5.718 29.625 1.00 89.31 224 ILE A N 1
ATOM 1747 C CA . ILE A 1 224 ? -14.865 -5.348 28.216 1.00 89.31 224 ILE A CA 1
ATOM 1748 C C . ILE A 1 224 ? -13.408 -4.950 27.982 1.00 89.31 224 ILE A C 1
ATOM 1750 O O . ILE A 1 224 ? -12.817 -5.400 27.006 1.00 89.31 224 ILE A O 1
ATOM 1754 N N . GLY A 1 225 ? -12.817 -4.167 28.889 1.00 83.00 225 GLY A N 1
ATOM 1755 C CA . GLY A 1 225 ? -11.402 -3.808 28.848 1.00 83.00 225 GLY A CA 1
ATOM 1756 C C . GLY A 1 225 ? -10.504 -5.043 28.825 1.00 83.00 225 GLY A C 1
ATOM 1757 O O . GLY A 1 225 ? -9.633 -5.134 27.969 1.00 83.00 225 GLY A O 1
ATOM 1758 N N . ILE A 1 226 ? -10.773 -6.034 29.680 1.00 84.12 226 ILE A N 1
ATOM 1759 C CA . ILE A 1 226 ? -10.057 -7.317 29.693 1.00 84.12 226 ILE A CA 1
ATOM 1760 C C . ILE A 1 226 ? -10.270 -8.098 28.391 1.00 84.12 226 ILE A C 1
ATOM 1762 O O . ILE A 1 226 ? -9.310 -8.606 27.828 1.00 84.12 226 ILE A O 1
ATOM 1766 N N . ILE A 1 227 ? -11.494 -8.189 27.870 1.00 86.56 227 ILE A N 1
ATOM 1767 C CA . ILE A 1 227 ? -11.771 -8.932 26.629 1.00 86.56 227 ILE A CA 1
ATOM 1768 C C . ILE A 1 227 ? -11.093 -8.264 25.427 1.00 86.56 227 ILE A C 1
ATOM 1770 O O . ILE A 1 227 ? -10.459 -8.952 24.630 1.00 86.56 227 ILE A O 1
ATOM 1774 N N . MET A 1 228 ? -11.189 -6.934 25.304 1.00 76.88 228 MET A N 1
ATOM 1775 C CA . MET A 1 228 ? -10.483 -6.170 24.268 1.00 76.88 228 MET A CA 1
ATOM 1776 C C . MET A 1 228 ? -8.968 -6.318 24.396 1.00 76.88 228 MET A C 1
ATOM 1778 O O . MET A 1 228 ? -8.272 -6.285 23.388 1.00 76.88 228 MET A O 1
ATOM 1782 N N . PHE A 1 229 ? -8.481 -6.514 25.620 1.00 71.25 229 PHE A N 1
ATOM 1783 C CA . PHE A 1 229 ? -7.082 -6.766 25.905 1.00 71.25 229 PHE A CA 1
ATOM 1784 C C . PHE A 1 229 ? -6.635 -8.198 25.532 1.00 71.25 229 PHE A C 1
ATOM 1786 O O . PHE A 1 229 ? -5.537 -8.386 25.020 1.00 71.25 229 PHE A O 1
ATOM 1793 N N . LEU A 1 230 ? -7.485 -9.214 25.737 1.00 76.12 230 LEU A N 1
ATOM 1794 C CA . LEU A 1 230 ? -7.192 -10.617 25.402 1.00 76.12 230 LEU A CA 1
ATOM 1795 C C . LEU A 1 230 ? -7.358 -10.963 23.914 1.00 76.12 230 LEU A C 1
ATOM 1797 O O . LEU A 1 230 ? -6.909 -12.026 23.481 1.00 76.12 230 LEU A O 1
ATOM 1801 N N . LEU A 1 231 ? -8.021 -10.116 23.125 1.00 67.25 231 LEU A N 1
ATOM 1802 C CA . LEU A 1 231 ? -8.156 -10.322 21.687 1.00 67.25 231 LEU A CA 1
ATOM 1803 C C . LEU A 1 231 ? -6.804 -10.023 20.997 1.00 67.25 231 LEU A C 1
ATOM 1805 O O . LEU A 1 231 ? -6.368 -8.872 20.975 1.00 67.25 231 LEU A O 1
ATOM 1809 N N . PRO A 1 232 ? -6.172 -11.019 20.339 1.00 54.97 232 PRO A N 1
ATOM 1810 C CA . PRO A 1 232 ? -4.863 -10.875 19.695 1.00 54.97 232 PRO A CA 1
ATOM 1811 C C . PRO A 1 232 ? -4.766 -9.928 18.471 1.00 54.97 232 PRO A C 1
ATOM 1813 O O . PRO A 1 232 ? -3.641 -9.728 18.012 1.00 54.97 232 PRO A O 1
ATOM 1816 N N . PRO A 1 233 ? -5.837 -9.324 17.889 1.00 59.34 233 PRO A N 1
ATOM 1817 C CA . PRO A 1 233 ? -5.674 -8.349 16.806 1.00 59.34 233 PRO A CA 1
ATOM 1818 C C . PRO A 1 233 ? -5.087 -7.002 17.245 1.00 59.34 233 PRO A C 1
ATOM 1820 O O . PRO A 1 233 ? -4.741 -6.203 16.377 1.00 59.34 233 PRO A O 1
ATOM 1823 N N . VAL A 1 234 ? -4.996 -6.721 18.549 1.00 44.06 234 VAL A N 1
ATOM 1824 C CA . VAL A 1 234 ? -4.335 -5.520 19.070 1.00 44.06 234 VAL A CA 1
ATOM 1825 C C . VAL A 1 234 ? -3.031 -5.979 19.720 1.00 44.06 234 VAL A C 1
ATOM 1827 O O . VAL A 1 234 ? -3.088 -6.605 20.775 1.00 44.06 234 VAL A O 1
ATOM 1830 N N . PRO A 1 235 ? -1.861 -5.745 19.098 1.00 44.88 235 PRO A N 1
ATOM 1831 C CA . PRO A 1 235 ? -0.586 -6.163 19.666 1.00 44.88 235 PRO A CA 1
ATOM 1832 C C . PRO A 1 235 ? -0.386 -5.452 21.008 1.00 44.88 235 PRO A C 1
ATOM 1834 O O . PRO A 1 235 ? -0.129 -4.254 21.079 1.00 44.88 235 PRO A O 1
ATOM 1837 N N . GLY A 1 236 ? -0.615 -6.166 22.101 1.00 43.19 236 GLY A N 1
ATOM 1838 C CA . GLY A 1 236 ? -0.473 -5.610 23.431 1.00 43.19 236 GLY A CA 1
ATOM 1839 C C . GLY A 1 236 ? 1.003 -5.465 23.768 1.00 43.19 236 GLY A C 1
ATOM 1840 O O . GLY A 1 236 ? 1.663 -6.456 24.047 1.00 43.19 236 GLY A O 1
ATOM 1841 N N . GLU A 1 237 ? 1.476 -4.228 23.898 1.00 55.31 237 GLU A N 1
ATOM 1842 C CA . GLU A 1 237 ? 2.664 -3.862 24.695 1.00 55.31 237 GLU A CA 1
ATOM 1843 C C . GLU A 1 237 ? 2.516 -4.261 26.191 1.00 55.31 237 GLU A C 1
ATOM 1845 O O . GLU A 1 237 ? 3.350 -3.928 27.029 1.00 55.31 237 GLU A O 1
ATOM 1850 N N . LEU A 1 238 ? 1.436 -4.954 26.573 1.00 51.41 238 LEU A N 1
ATOM 1851 C CA . LEU A 1 238 ? 1.157 -5.337 27.951 1.00 51.41 238 LEU A CA 1
ATOM 1852 C C . LEU A 1 238 ? 1.935 -6.564 28.402 1.00 51.41 238 LEU A C 1
ATOM 1854 O O . LEU A 1 238 ? 1.980 -6.776 29.601 1.00 51.41 238 LEU A O 1
ATOM 1858 N N . GLU A 1 239 ? 2.542 -7.362 27.523 1.00 58.50 239 GLU A N 1
ATOM 1859 C CA . GLU A 1 239 ? 3.442 -8.408 28.027 1.00 58.50 239 GLU A CA 1
ATOM 1860 C C . GLU A 1 239 ? 4.626 -7.758 28.765 1.00 58.50 239 GLU A C 1
ATOM 1862 O O . GLU A 1 239 ? 4.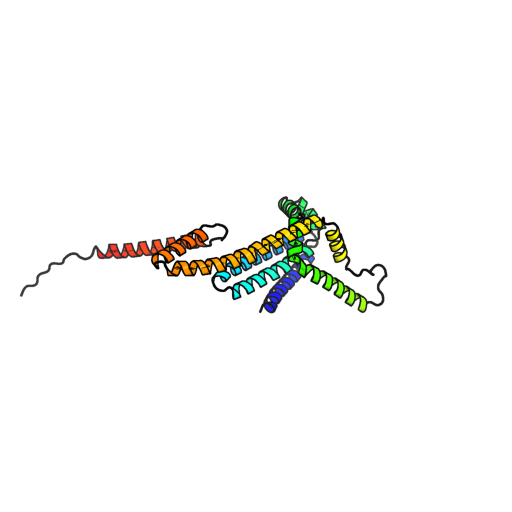920 -8.134 29.895 1.00 58.50 239 GLU A O 1
ATOM 1867 N N . ASP A 1 240 ? 5.146 -6.639 28.247 1.00 58.78 240 ASP A N 1
ATOM 1868 C CA . ASP A 1 240 ? 6.167 -5.841 28.934 1.00 58.78 240 ASP A CA 1
ATOM 1869 C C . ASP A 1 240 ? 5.595 -5.008 30.097 1.00 58.78 240 ASP A C 1
ATOM 1871 O O . ASP A 1 240 ? 6.240 -4.847 31.139 1.00 58.78 240 ASP A O 1
ATOM 1875 N N . LEU A 1 241 ? 4.374 -4.470 29.962 1.00 59.31 241 LEU A N 1
ATOM 1876 C CA . LEU A 1 241 ? 3.775 -3.633 31.008 1.00 59.31 241 LEU A CA 1
ATOM 1877 C C . LEU A 1 241 ? 3.278 -4.445 32.216 1.00 59.31 241 LEU A C 1
ATOM 1879 O O . LEU A 1 241 ? 3.358 -3.953 33.346 1.00 59.31 241 LEU A O 1
ATOM 1883 N N . LEU A 1 242 ? 2.772 -5.664 32.004 1.00 63.88 242 LEU A N 1
ATOM 1884 C CA . LEU A 1 242 ? 2.296 -6.562 33.060 1.00 63.88 242 LEU A CA 1
ATOM 1885 C C . LEU A 1 242 ? 3.480 -7.139 33.841 1.00 63.88 242 LEU A C 1
ATOM 1887 O O . LEU A 1 242 ? 3.408 -7.194 35.067 1.00 63.88 242 LEU A O 1
ATOM 1891 N N . ASP A 1 243 ? 4.602 -7.435 33.176 1.00 69.56 243 ASP A N 1
ATOM 1892 C CA . ASP A 1 243 ? 5.832 -7.848 33.859 1.00 69.56 243 ASP A CA 1
ATOM 1893 C C . ASP A 1 243 ? 6.421 -6.693 34.688 1.00 69.56 243 ASP A C 1
ATOM 1895 O O . ASP A 1 243 ? 6.750 -6.854 35.869 1.00 69.56 243 ASP A O 1
ATOM 1899 N N . HIS A 1 244 ? 6.447 -5.470 34.142 1.00 70.38 244 HIS A N 1
ATOM 1900 C CA . HIS A 1 244 ? 6.940 -4.302 34.878 1.00 70.38 244 HIS A CA 1
ATOM 1901 C C . HIS A 1 244 ? 6.037 -3.872 36.044 1.00 70.38 244 HIS A C 1
ATOM 1903 O O . HIS A 1 244 ? 6.545 -3.433 37.086 1.00 70.38 244 HIS A O 1
ATOM 1909 N N . THR A 1 245 ? 4.712 -3.976 35.910 1.00 68.38 245 THR A N 1
ATOM 1910 C CA . THR A 1 245 ? 3.776 -3.645 36.998 1.00 68.38 245 THR A CA 1
ATOM 1911 C C . THR A 1 245 ? 3.707 -4.742 38.054 1.00 68.38 245 THR A C 1
ATOM 1913 O O . THR A 1 245 ? 3.692 -4.406 39.241 1.00 68.38 245 THR A O 1
ATOM 1916 N N . ALA A 1 246 ? 3.787 -6.024 37.680 1.00 74.31 246 ALA A N 1
ATOM 1917 C CA . ALA A 1 246 ? 3.909 -7.134 38.626 1.00 74.31 246 ALA A CA 1
ATOM 1918 C C . ALA A 1 246 ? 5.209 -7.041 39.443 1.00 74.31 246 ALA A C 1
ATOM 1920 O O . ALA A 1 246 ? 5.185 -7.190 40.669 1.00 74.31 246 ALA A O 1
ATOM 1921 N N . LEU A 1 247 ? 6.332 -6.680 38.809 1.00 79.00 247 LEU A N 1
ATOM 1922 C CA . LEU A 1 247 ? 7.600 -6.428 39.502 1.00 79.00 247 LEU A CA 1
ATOM 1923 C C . LEU A 1 247 ? 7.499 -5.270 40.501 1.00 79.00 247 LEU A C 1
ATOM 1925 O O . LEU A 1 247 ? 7.957 -5.408 41.641 1.00 79.00 247 LEU A O 1
ATOM 1929 N N . ARG A 1 248 ? 6.861 -4.154 40.121 1.00 76.19 248 ARG A N 1
ATOM 1930 C CA . ARG A 1 248 ? 6.671 -2.999 41.016 1.00 76.19 248 ARG A CA 1
ATOM 1931 C C . ARG A 1 248 ? 5.710 -3.295 42.167 1.00 76.19 248 ARG A C 1
ATOM 1933 O O . ARG A 1 248 ? 6.002 -2.899 43.294 1.00 76.19 248 ARG A O 1
ATOM 1940 N N . LEU A 1 249 ? 4.628 -4.036 41.932 1.00 71.06 249 LEU A N 1
ATOM 1941 C CA . LEU A 1 249 ? 3.723 -4.496 42.991 1.00 71.06 249 LEU A CA 1
ATOM 1942 C C . LEU A 1 249 ? 4.425 -5.460 43.956 1.00 71.06 249 LEU A C 1
ATOM 1944 O O . LEU A 1 249 ? 4.294 -5.299 45.169 1.00 71.06 249 LEU A O 1
ATOM 1948 N N . SER A 1 250 ? 5.257 -6.385 43.459 1.00 78.75 250 SER A N 1
ATOM 1949 C CA . SER A 1 250 ? 6.032 -7.277 44.334 1.00 78.75 250 SER A CA 1
ATOM 1950 C C . SER A 1 250 ? 7.039 -6.509 45.204 1.00 78.75 250 SER A C 1
ATOM 1952 O O . SER A 1 250 ? 7.230 -6.846 46.374 1.00 78.75 250 SER A O 1
ATOM 1954 N N . ALA A 1 251 ? 7.642 -5.438 44.675 1.00 78.06 251 ALA A N 1
ATOM 1955 C CA . ALA A 1 251 ? 8.570 -4.588 45.416 1.00 78.06 251 ALA A CA 1
ATOM 1956 C C . ALA A 1 251 ? 7.857 -3.759 46.498 1.00 78.06 251 ALA A C 1
ATOM 1958 O O . ALA A 1 251 ? 8.347 -3.663 47.625 1.00 78.06 251 ALA A O 1
ATOM 1959 N N . VAL A 1 252 ? 6.673 -3.215 46.197 1.00 78.44 252 VAL A N 1
ATOM 1960 C CA . VAL A 1 252 ? 5.841 -2.502 47.180 1.00 78.44 252 VAL A CA 1
ATOM 1961 C C . VAL A 1 252 ? 5.361 -3.455 48.280 1.00 78.44 252 VAL A C 1
ATOM 1963 O O . VAL A 1 252 ? 5.474 -3.116 49.457 1.00 78.44 252 VAL A O 1
ATOM 1966 N N . CYS A 1 253 ? 4.934 -4.677 47.943 1.00 70.25 253 CYS A N 1
ATOM 1967 C CA . CYS A 1 253 ? 4.553 -5.691 48.933 1.00 70.25 253 CYS A CA 1
ATOM 1968 C C . CYS A 1 253 ? 5.734 -6.146 49.806 1.00 70.25 253 CYS A C 1
ATOM 1970 O O . CYS A 1 253 ? 5.576 -6.277 51.021 1.00 70.25 253 CYS A O 1
ATOM 1972 N N . LYS A 1 254 ? 6.933 -6.331 49.235 1.00 77.25 254 LYS A N 1
ATOM 1973 C CA . LYS A 1 254 ? 8.144 -6.646 50.016 1.00 77.25 254 LYS A CA 1
ATOM 1974 C C . LYS A 1 254 ? 8.516 -5.513 50.974 1.00 77.25 254 LYS A C 1
ATOM 1976 O O . LYS A 1 254 ? 8.863 -5.783 52.122 1.00 77.25 254 LYS A O 1
ATOM 1981 N N . ASN A 1 255 ? 8.393 -4.258 50.543 1.00 72.50 255 ASN A N 1
ATOM 1982 C CA . ASN A 1 255 ? 8.676 -3.100 51.393 1.00 72.50 255 ASN A CA 1
ATOM 1983 C C . ASN A 1 255 ? 7.623 -2.910 52.496 1.00 72.50 255 ASN A C 1
ATOM 1985 O O . ASN A 1 255 ? 7.991 -2.647 53.639 1.00 72.50 255 ASN A O 1
ATOM 1989 N N . ALA A 1 256 ? 6.338 -3.124 52.202 1.00 64.56 256 ALA A N 1
ATOM 1990 C CA . ALA A 1 256 ? 5.274 -3.087 53.206 1.00 64.56 256 ALA A CA 1
ATOM 1991 C C . ALA A 1 256 ? 5.444 -4.196 54.262 1.00 64.56 256 ALA A C 1
ATOM 1993 O O . ALA A 1 256 ? 5.362 -3.926 55.458 1.00 64.56 256 ALA A O 1
ATOM 1994 N N . CYS A 1 257 ? 5.787 -5.420 53.844 1.00 59.69 257 CYS A N 1
ATOM 1995 C CA . CYS A 1 257 ? 6.017 -6.545 54.757 1.00 59.69 257 CYS A CA 1
ATOM 1996 C C . CYS A 1 257 ? 7.244 -6.332 55.668 1.00 59.69 257 CYS A C 1
ATOM 1998 O O . CYS A 1 257 ? 7.244 -6.728 56.837 1.00 59.69 257 CYS A O 1
ATOM 2000 N N . LYS A 1 258 ? 8.277 -5.632 55.176 1.00 66.12 258 LYS A N 1
ATOM 2001 C CA . LYS A 1 258 ? 9.455 -5.269 55.978 1.00 66.12 258 LYS A CA 1
ATOM 2002 C C . LYS A 1 258 ? 9.120 -4.246 57.074 1.00 66.12 258 LYS A C 1
ATOM 2004 O O . LYS A 1 258 ? 9.647 -4.340 58.181 1.00 66.12 258 LYS A O 1
ATOM 2009 N N . ILE A 1 259 ? 8.204 -3.312 56.810 1.00 62.41 259 ILE A N 1
ATOM 2010 C CA . ILE A 1 259 ? 7.776 -2.297 57.789 1.00 62.41 259 ILE A CA 1
ATOM 2011 C C . ILE A 1 259 ? 6.936 -2.930 58.910 1.00 62.41 259 ILE A C 1
ATOM 2013 O O . ILE A 1 259 ? 7.100 -2.566 60.075 1.00 62.41 259 ILE A O 1
ATOM 2017 N N . THR A 1 260 ? 6.102 -3.925 58.599 1.00 56.56 260 THR A N 1
ATOM 2018 C CA . THR A 1 260 ? 5.260 -4.598 59.604 1.00 56.56 260 THR A CA 1
ATOM 2019 C C . THR A 1 260 ? 6.063 -5.515 60.534 1.00 56.56 260 THR A C 1
ATOM 2021 O O . THR A 1 260 ? 5.799 -5.533 61.733 1.00 56.56 260 THR A O 1
ATOM 2024 N N . ASN A 1 261 ? 7.104 -6.197 60.040 1.00 53.09 261 ASN A N 1
ATOM 2025 C CA . ASN A 1 261 ? 7.965 -7.036 60.890 1.00 53.09 261 ASN A CA 1
ATOM 2026 C C . ASN A 1 261 ? 8.878 -6.238 61.838 1.00 53.09 261 ASN A C 1
ATOM 2028 O O . ASN A 1 261 ? 9.300 -6.764 62.862 1.00 53.09 261 ASN A O 1
ATOM 2032 N N . THR A 1 262 ? 9.159 -4.964 61.548 1.00 53.59 262 THR A N 1
ATOM 2033 C CA . THR A 1 262 ? 10.052 -4.158 62.403 1.00 53.59 262 THR A CA 1
ATOM 2034 C C . THR A 1 262 ? 9.319 -3.543 63.606 1.00 53.59 262 THR A C 1
ATOM 2036 O O . THR A 1 262 ? 9.951 -3.200 64.599 1.00 53.59 262 THR A O 1
ATOM 2039 N N . LYS A 1 263 ? 7.981 -3.441 63.567 1.00 50.66 263 LYS A N 1
ATOM 2040 C CA . LYS A 1 263 ? 7.178 -2.906 64.685 1.00 50.66 263 LYS A CA 1
ATOM 2041 C C . LYS A 1 263 ? 6.758 -3.945 65.729 1.00 50.66 263 LYS A C 1
ATOM 2043 O O . LYS A 1 263 ? 6.397 -3.558 66.829 1.00 50.66 263 LYS A O 1
ATOM 2048 N N . LEU A 1 264 ? 6.845 -5.240 65.427 1.00 52.66 264 LEU A N 1
ATOM 2049 C CA . LEU A 1 264 ? 6.477 -6.309 66.368 1.00 52.66 264 LEU A CA 1
ATOM 2050 C C . LEU A 1 264 ? 7.616 -6.742 67.309 1.00 52.66 264 LEU A C 1
ATOM 2052 O O . LEU A 1 264 ? 7.397 -7.600 68.156 1.00 52.66 264 LEU A O 1
ATOM 2056 N N . PHE A 1 265 ? 8.809 -6.146 67.195 1.00 52.62 265 PHE A N 1
ATOM 2057 C CA . PHE A 1 265 ? 9.980 -6.521 68.003 1.00 52.62 265 PHE A CA 1
ATOM 2058 C C . PHE A 1 265 ? 10.436 -5.451 69.014 1.00 52.62 265 PHE A C 1
ATOM 2060 O O . PHE A 1 265 ? 11.457 -5.650 69.665 1.00 52.62 265 PHE A O 1
ATOM 2067 N N . PHE A 1 266 ? 9.710 -4.331 69.166 1.00 53.81 266 PHE A N 1
ATOM 2068 C CA . PHE A 1 266 ? 10.138 -3.218 70.035 1.00 53.81 266 PHE A CA 1
ATOM 2069 C C . PHE A 1 266 ? 9.191 -2.807 71.172 1.00 53.81 266 PHE A C 1
ATOM 2071 O O . PHE A 1 266 ? 9.581 -1.950 71.957 1.00 53.81 266 PHE A O 1
ATOM 2078 N N . ASP A 1 267 ? 8.031 -3.444 71.353 1.00 54.28 267 ASP A N 1
ATOM 2079 C CA . ASP A 1 267 ? 7.189 -3.203 72.539 1.00 54.28 267 ASP A CA 1
ATOM 2080 C C . ASP A 1 267 ? 7.353 -4.325 73.572 1.00 54.28 267 ASP A C 1
ATOM 2082 O O . ASP A 1 267 ? 6.490 -5.177 73.781 1.00 54.28 267 ASP A O 1
ATOM 2086 N N . GLY A 1 268 ? 8.519 -4.325 74.223 1.00 53.31 268 GLY A N 1
ATOM 2087 C CA . GLY A 1 268 ? 8.719 -4.996 75.504 1.00 53.31 268 GLY A CA 1
ATOM 2088 C C . GLY A 1 268 ? 8.303 -4.056 76.647 1.00 53.31 268 GLY A C 1
ATOM 2089 O O . GLY A 1 268 ? 8.777 -2.920 76.687 1.00 53.31 268 GLY A O 1
ATOM 2090 N N . PRO A 1 269 ? 7.449 -4.483 77.595 1.00 51.94 269 PRO A N 1
ATOM 2091 C CA . PRO A 1 269 ? 6.973 -3.620 78.670 1.00 51.94 269 PRO A CA 1
ATOM 2092 C C . PRO A 1 269 ? 8.075 -3.401 79.714 1.00 51.94 269 PRO A C 1
ATOM 2094 O O . PRO A 1 269 ? 8.309 -4.236 80.589 1.00 51.94 269 PRO A O 1
ATOM 2097 N N . SER A 1 270 ? 8.748 -2.251 79.662 1.00 52.66 270 SER A N 1
ATOM 2098 C CA . SER A 1 270 ? 9.614 -1.790 80.747 1.00 52.66 270 SER A CA 1
ATOM 2099 C C . SER A 1 270 ? 8.763 -1.274 81.909 1.00 52.66 270 SER A C 1
ATOM 2101 O O . SER A 1 270 ? 8.427 -0.093 82.002 1.00 52.66 270 SER A O 1
ATOM 2103 N N . ILE A 1 271 ? 8.426 -2.191 82.813 1.00 64.69 271 ILE A N 1
ATOM 2104 C CA . ILE A 1 271 ? 8.043 -1.898 84.193 1.00 64.69 271 ILE A CA 1
ATOM 2105 C C . ILE A 1 271 ? 9.268 -1.290 84.882 1.00 64.69 271 ILE A C 1
ATOM 2107 O O . ILE A 1 271 ? 10.210 -2.011 85.206 1.00 64.69 271 ILE A O 1
ATOM 2111 N N . GLN A 1 272 ? 9.263 0.014 85.168 1.00 51.28 272 GLN A N 1
ATOM 2112 C CA . GLN A 1 272 ? 10.199 0.555 86.151 1.00 51.28 272 GLN A CA 1
ATOM 2113 C C . GLN A 1 272 ? 9.564 1.638 87.024 1.00 51.28 272 GLN A C 1
ATOM 2115 O O . GLN A 1 272 ? 9.416 2.799 86.659 1.00 51.28 272 GLN A O 1
ATOM 2120 N N . LYS A 1 273 ? 9.201 1.167 88.221 1.00 57.22 273 LYS A N 1
ATOM 2121 C CA . LYS A 1 273 ? 8.972 1.891 89.471 1.00 57.22 273 LYS A CA 1
ATOM 2122 C C . LYS A 1 273 ? 9.796 3.182 89.584 1.00 57.22 273 LYS A C 1
ATOM 2124 O O . LYS A 1 273 ? 11.023 3.127 89.495 1.00 57.22 273 LYS A O 1
ATOM 2129 N N . ARG A 1 274 ? 9.157 4.267 90.029 1.00 51.41 274 ARG A N 1
ATOM 2130 C CA . ARG A 1 274 ? 9.778 5.150 91.023 1.00 51.41 274 ARG A CA 1
ATOM 2131 C C . ARG A 1 274 ? 8.719 5.739 91.960 1.00 51.41 274 ARG A C 1
ATOM 2133 O O . ARG A 1 274 ? 7.883 6.539 91.564 1.00 51.41 274 ARG A O 1
ATOM 2140 N N . LEU A 1 275 ? 8.753 5.195 93.176 1.00 58.25 275 LEU A N 1
ATOM 2141 C CA . LEU A 1 275 ? 8.198 5.729 94.414 1.00 58.25 275 LEU A CA 1
ATOM 2142 C C . LEU A 1 275 ? 8.958 6.999 94.833 1.00 58.25 275 LEU A C 1
ATOM 2144 O O . LEU A 1 275 ? 10.100 7.174 94.405 1.00 58.25 275 LEU A O 1
ATOM 2148 N N . THR A 1 276 ? 8.314 7.728 95.755 1.00 60.12 276 THR A N 1
ATOM 2149 C CA . THR A 1 276 ? 8.759 8.859 96.601 1.00 60.12 276 THR A CA 1
ATOM 2150 C C . THR A 1 276 ? 8.950 10.203 95.928 1.00 60.12 276 THR A C 1
ATOM 2152 O O . THR A 1 276 ? 9.850 10.308 95.069 1.00 60.12 276 THR A O 1
#

Organism: Perkinsus olseni (NCBI:txid32597)

Radius of gyration: 31.24 Å; chains: 1; bounding box: 62×42×134 Å

Secondary structure (DSSP, 8-state):
-HHHHHHHHHHHHHHHHHHHHHHHTT-TT-HHHHHHHHHHHHHHHHHHHHHHHHHHHHHHTT-HHHHHHHHHHHHHHHHHHHHHHHHHSTHHHHHHHHHH-HHHHHHHHHHHSHHHHHHHHHHHHHHHHHHHHHHHHHHHHHHHH-S---GGG--SS-HHHHHHHHHHHTS-HHHHHHHHHHHHHHHHIIIIIIHHHHHHHHHHHHHHHHTS-HHHHHHHHHHHHHHHHHSTTS--THHHHHHHHHHHHHHHHHHHHHHHHHHTTS----------